Protein AF-F0WUN6-F1 (afdb_monomer)

Solvent-accessible surface area (backbone atoms only — not comparable to full-atom values): 14479 Å² total; per-residue (Å²): 137,87,87,86,82,87,85,92,83,89,82,87,92,64,85,72,58,66,68,58,54,58,60,53,50,57,59,54,52,58,57,53,55,60,56,55,62,59,55,68,70,67,63,79,82,71,84,87,84,85,83,89,86,89,82,87,86,86,64,82,72,62,69,63,72,69,71,80,68,89,80,75,89,74,63,66,66,57,51,55,53,53,55,62,65,65,68,71,60,82,55,71,41,32,35,40,39,33,34,78,88,44,55,34,30,33,37,49,35,52,91,69,11,47,66,60,31,50,39,52,43,49,37,19,62,72,41,60,41,38,71,17,32,42,42,31,41,40,67,77,40,33,41,32,30,46,13,70,75,47,75,80,80,51,49,62,27,86,83,80,43,62,40,74,68,40,72,51,92,87,62,65,41,76,36,54,37,40,27,29,44,42,60,90,55,88,45,41,32,39,41,26,31,31,36,28,56,26,61,43,68,90,48,50,85,76,41,27,57,25,30,31,53,74,40,41,61,68,44,57,54,54,60,41,67,55,65,54,47,81,86,33,23,40,71,68,78,48,30,28,63,39,32,37,57,36,64,119

Radius of gyration: 28.47 Å; Cα contacts (8 Å, |Δi|>4): 409; chains: 1; bounding box: 63×78×84 Å

Foldseek 3Di:
DDDDDDDDDDDDPDVPPVVVVVVVVVVVVVVVVVVVVVVVVVPVPDDDDDDDDDDDDDDPPVVVVVPPPPPDPDPPVVVVVVVVVVPPPLDLQKKWWQKPQGIFIKGWDCVQCVQVSVQQQVCQAVFVQAFWWQFAAAAQFKTKTQANVSPVPHFATPVRAFAAARADPVDAQAAWFFKWF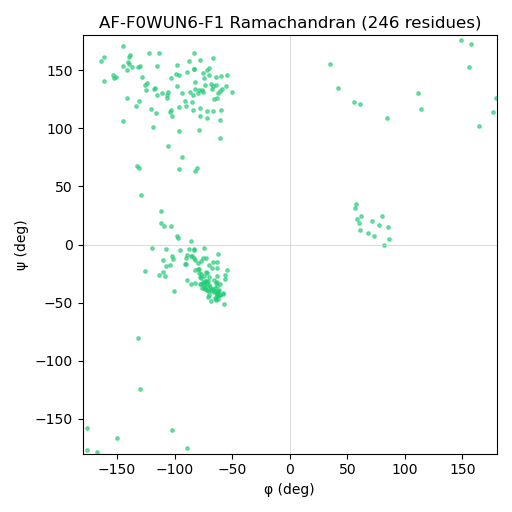DAPFGRRGGRMIMTTHGRDRVCHPVIHGTTGTPGDSVSRNVVNPADADPPNGGPDIMGGNHMHTDGD

Nearest PDB structures (foldseek):
  8ro1-assembly1_S  TM=9.845E-01  e=8.037E-25  Caenorhabditis elegans
  8xi2-assembly1_S  TM=9.951E-01  e=3.147E-24  Chlamydomonas reinhardtii
  6lkb-assembly1_B  TM=9.732E-01  e=3.336E-22  Arabidopsis thaliana
  2fu0-assembly1_A  TM=9.865E-01  e=2.896E-21  Plasmodium falciparum 3D7
  2b71-assembly1_A  TM=9.279E-01  e=1.464E-21  Plasmodium yoelii

InterPro domains:
  IPR002130 Cyclophilin-type peptidyl-prolyl cis-trans isomerase domain [PF00160] (95-243)
  IPR002130 Cyclophilin-type peptidyl-prolyl cis-trans isomerase domain [PR00153] (108-123)
  IPR002130 Cyclophilin-type peptidyl-prolyl cis-trans isomerase domain [PR00153] (134-146)
  IPR002130 Cyclophilin-type peptidyl-prolyl cis-trans isomerase domain [PR00153] (177-192)
  IPR002130 Cyclophilin-type peptidyl-prolyl cis-trans isomerase domain [PR00153] (192-204)
  IPR002130 Cyclophilin-type peptidyl-prolyl cis-trans isomerase domain [PR00153] (205-220)
  IPR002130 Cyclophilin-type peptidyl-prolyl cis-trans isomerase domain [PS50072] (91-245)
  IPR020892 Cyclophilin-type peptidyl-prolyl cis-trans isomerase, conserved site [PS00170] (129-146)
  IPR029000 Cyclophilin-like domain superfamily [G3DSA:2.40.100.10] (83-247)
  IPR029000 Cyclophilin-like domain superfamily [SSF50891] (83-244)
  IPR044666 Cyclophilin-type peptidyl-prolyl cis-trans isomerase, cyclophilin A-like [PTHR45625] (93-242)

pLDDT: mean 73.39, std 26.57, range [23.5, 96.88]

Structure (mmCIF, N/CA/C/O backbone):
data_AF-F0WUN6-F1
#
_entry.id   AF-F0WUN6-F1
#
loop_
_atom_site.group_PDB
_atom_site.id
_atom_site.type_symbol
_atom_site.label_atom_id
_atom_site.label_alt_id
_atom_site.label_comp_id
_atom_site.label_asym_id
_atom_site.label_entity_id
_atom_site.label_seq_id
_atom_site.pdbx_PDB_ins_code
_atom_site.Cartn_x
_atom_site.Cartn_y
_atom_site.Cartn_z
_atom_site.oc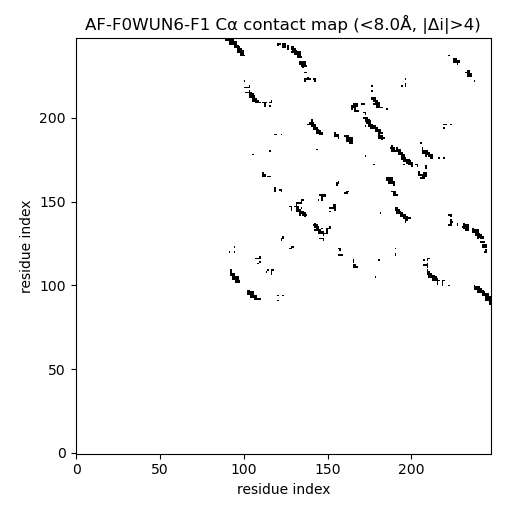cupancy
_atom_site.B_iso_or_equiv
_atom_site.auth_seq_id
_atom_site.auth_comp_id
_atom_site.auth_asym_id
_atom_site.auth_atom_id
_atom_site.pdbx_PDB_model_num
ATOM 1 N N . MET A 1 1 ? 2.021 61.292 -28.647 1.00 37.44 1 MET A N 1
ATOM 2 C CA . MET A 1 1 ? 1.192 60.542 -29.615 1.00 37.44 1 MET A CA 1
ATOM 3 C C . MET A 1 1 ? 1.059 59.116 -29.108 1.00 37.44 1 MET A C 1
ATOM 5 O O . MET A 1 1 ? 2.071 58.493 -28.823 1.00 37.44 1 MET A O 1
ATOM 9 N N . ARG A 1 2 ? -0.180 58.674 -28.872 1.00 37.47 2 ARG A N 1
ATOM 10 C CA . ARG A 1 2 ? -0.544 57.308 -28.465 1.00 37.47 2 ARG A CA 1
ATOM 11 C C . ARG A 1 2 ? -0.624 56.438 -29.722 1.00 37.47 2 ARG A C 1
ATOM 13 O O . ARG A 1 2 ? -1.026 56.974 -30.749 1.00 37.47 2 ARG A O 1
ATOM 20 N N . ASN A 1 3 ? -0.356 55.136 -29.621 1.00 28.62 3 ASN A N 1
ATOM 21 C CA . ASN A 1 3 ? -1.225 54.140 -30.254 1.00 28.62 3 ASN A CA 1
ATOM 22 C C . ASN A 1 3 ? -1.049 52.724 -29.686 1.00 28.62 3 ASN A C 1
ATOM 24 O O . ASN A 1 3 ? 0.045 52.288 -29.348 1.00 28.62 3 ASN A O 1
ATOM 28 N N . CYS A 1 4 ? -2.206 52.077 -29.565 1.00 29.70 4 CYS A N 1
ATOM 29 C CA . CYS A 1 4 ? -2.525 50.740 -29.070 1.00 29.70 4 CYS A CA 1
ATOM 30 C C . CYS A 1 4 ? -2.435 49.687 -30.190 1.00 29.70 4 CYS A C 1
ATOM 32 O O . CYS A 1 4 ? -2.695 50.044 -31.339 1.00 29.70 4 CYS A O 1
ATOM 34 N N . SER A 1 5 ? -2.251 48.399 -29.847 1.00 30.20 5 SER A N 1
ATOM 35 C CA . SER A 1 5 ? -3.164 47.297 -30.252 1.00 30.20 5 SER A CA 1
ATOM 36 C C . SER A 1 5 ? -2.729 45.898 -29.763 1.00 30.20 5 SER A C 1
ATOM 38 O O . SER A 1 5 ? -1.612 45.483 -30.039 1.00 30.20 5 SER A O 1
ATOM 40 N N . SER A 1 6 ? -3.675 45.230 -29.067 1.00 32.56 6 SER A N 1
ATOM 41 C CA . SER A 1 6 ? -4.057 43.786 -29.020 1.00 32.56 6 SER A CA 1
ATOM 42 C C . SER A 1 6 ? -2.970 42.690 -28.993 1.00 32.56 6 SER A C 1
ATOM 44 O O . SER A 1 6 ? -2.080 42.696 -29.823 1.00 32.56 6 SER A O 1
ATOM 46 N N . SER A 1 7 ? -3.023 41.649 -28.147 1.00 27.83 7 SER A N 1
ATOM 47 C CA . SER A 1 7 ? -4.159 40.735 -27.913 1.00 27.83 7 SER A CA 1
ATOM 48 C C . SER A 1 7 ? -4.031 39.895 -26.618 1.00 27.83 7 SER A C 1
ATOM 50 O O . SER A 1 7 ? -2.947 39.669 -26.092 1.00 27.83 7 SER A O 1
ATOM 52 N N . VAL A 1 8 ? -5.192 39.438 -26.143 1.00 32.75 8 VAL A N 1
ATOM 53 C CA . VAL A 1 8 ? -5.533 38.665 -24.931 1.00 32.75 8 VAL A CA 1
ATOM 54 C C . VAL A 1 8 ? -4.849 37.290 -24.835 1.00 32.75 8 VAL A C 1
ATOM 56 O O . VAL A 1 8 ? -4.782 36.596 -25.840 1.00 32.75 8 VAL A O 1
ATOM 59 N N . CYS A 1 9 ? -4.486 36.848 -23.617 1.00 23.50 9 CYS A N 1
ATOM 60 C CA . CYS A 1 9 ? -4.556 35.436 -23.199 1.00 23.50 9 CYS A CA 1
ATOM 61 C C . CYS A 1 9 ? -4.716 35.294 -21.667 1.00 23.50 9 CYS A C 1
ATOM 63 O O . CYS A 1 9 ? -4.251 36.120 -20.888 1.00 23.50 9 CYS A O 1
ATOM 65 N N . TYR A 1 10 ? -5.463 34.264 -21.279 1.00 23.64 10 TYR A N 1
ATOM 66 C CA . TYR A 1 10 ? -6.217 34.066 -20.036 1.00 23.64 10 TYR A CA 1
ATOM 67 C C . TYR A 1 10 ? -5.357 33.716 -18.799 1.00 23.64 10 TYR A C 1
ATOM 69 O O . TYR A 1 10 ? -4.348 33.022 -18.898 1.00 23.64 10 TYR A O 1
ATOM 77 N N . ARG A 1 11 ? -5.805 34.157 -17.617 1.00 29.77 11 ARG A N 1
ATOM 78 C CA . ARG A 1 11 ? -5.231 33.907 -16.278 1.00 29.77 11 ARG A CA 1
ATOM 79 C C . ARG A 1 11 ? -5.970 32.730 -15.614 1.00 29.77 11 ARG A C 1
ATOM 81 O O . ARG A 1 11 ? -7.193 32.704 -15.727 1.00 29.77 11 ARG A O 1
ATOM 88 N N . PRO A 1 12 ? -5.335 31.864 -14.802 1.00 29.39 12 PRO A N 1
ATOM 89 C CA . PRO A 1 12 ? -6.040 31.191 -13.721 1.00 29.39 12 PRO A CA 1
ATOM 90 C C . PRO A 1 12 ? -5.707 31.873 -12.392 1.00 29.3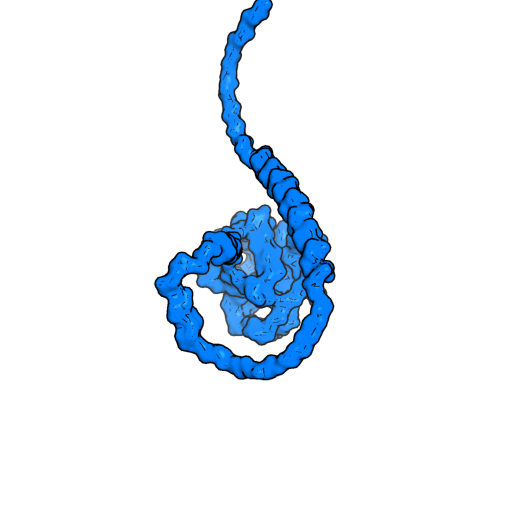9 12 PRO A C 1
ATOM 92 O O . PRO A 1 12 ? -4.590 31.853 -11.881 1.00 29.39 12 PRO A O 1
ATOM 95 N N . GLN A 1 13 ? -6.729 32.529 -11.860 1.00 37.12 13 GLN A N 1
ATOM 96 C CA . GLN A 1 13 ? -6.766 33.267 -10.609 1.00 37.12 13 GLN A CA 1
ATOM 97 C C . GLN A 1 13 ? -7.272 32.327 -9.509 1.00 37.12 13 GLN A C 1
ATOM 99 O O . GLN A 1 13 ? -8.440 32.374 -9.150 1.00 37.12 13 GLN A O 1
ATOM 104 N N . ILE A 1 14 ? -6.417 31.411 -9.045 1.00 36.09 14 ILE A N 1
ATOM 105 C CA . ILE A 1 14 ? -6.790 30.424 -8.007 1.00 36.09 14 ILE A CA 1
ATOM 106 C C . ILE A 1 14 ? -5.819 30.469 -6.814 1.00 36.09 14 ILE A C 1
ATOM 108 O O . ILE A 1 14 ? -6.195 30.165 -5.689 1.00 36.09 14 ILE A O 1
ATOM 112 N N . HIS A 1 15 ? -4.595 30.966 -7.008 1.00 32.59 15 HIS A N 1
ATOM 113 C CA . HIS A 1 15 ? -3.547 30.892 -5.985 1.00 32.59 15 HIS A CA 1
ATOM 114 C C . HIS A 1 15 ? -3.550 32.040 -4.949 1.00 32.59 15 HIS A C 1
ATOM 116 O O . HIS A 1 15 ? -2.834 31.963 -3.960 1.00 32.59 15 HIS A O 1
ATOM 122 N N . LEU A 1 16 ? -4.347 33.099 -5.148 1.00 30.83 16 LEU A N 1
ATOM 123 C CA . LEU A 1 16 ? -4.374 34.290 -4.271 1.00 30.83 16 LEU A CA 1
ATOM 124 C C . LEU A 1 16 ? -5.634 34.401 -3.393 1.00 30.83 16 LEU A C 1
ATOM 126 O O . LEU A 1 16 ? -5.735 35.317 -2.576 1.00 30.83 16 LEU A O 1
ATOM 130 N N . GLN A 1 17 ? -6.599 33.492 -3.559 1.00 30.27 17 GLN A N 1
ATOM 131 C CA . GLN A 1 17 ? -7.832 33.502 -2.765 1.00 30.27 17 GLN A CA 1
ATOM 132 C C . GLN A 1 17 ? -7.658 32.756 -1.429 1.00 30.27 17 GLN A C 1
ATOM 134 O O . GLN A 1 17 ? -8.189 33.193 -0.417 1.00 30.27 17 GLN A O 1
ATOM 139 N N . VAL A 1 18 ? -6.849 31.690 -1.399 1.00 37.59 18 VAL A N 1
ATOM 140 C CA . VAL A 1 18 ? -6.733 30.799 -0.228 1.00 37.59 18 VAL A CA 1
ATOM 141 C C . VAL A 1 18 ? -5.971 31.444 0.941 1.00 37.59 18 VAL A C 1
ATOM 143 O O . VAL A 1 18 ? -6.358 31.271 2.092 1.00 37.59 18 VAL A O 1
ATOM 146 N N . GLU A 1 19 ? -4.937 32.250 0.677 1.00 33.84 19 GLU A N 1
ATOM 147 C CA . GLU A 1 19 ? -4.183 32.937 1.746 1.00 33.84 19 GLU A CA 1
ATOM 148 C C . GLU A 1 19 ? -4.945 34.120 2.367 1.00 33.84 19 GLU A C 1
ATOM 150 O O . GLU A 1 19 ? -4.751 34.434 3.542 1.00 33.84 19 GLU A O 1
ATOM 155 N N . ASN A 1 20 ? -5.853 34.758 1.620 1.00 33.47 20 ASN A N 1
ATOM 156 C CA . ASN A 1 20 ? -6.616 35.909 2.119 1.00 33.47 20 ASN A CA 1
ATOM 157 C C . ASN A 1 20 ? -7.794 35.516 3.026 1.00 33.47 20 ASN A C 1
ATOM 159 O O . ASN A 1 20 ? -8.196 36.315 3.877 1.00 33.47 20 ASN A O 1
ATOM 163 N N . ASP A 1 21 ? -8.320 34.297 2.885 1.00 37.12 21 ASP A N 1
ATOM 164 C CA . ASP A 1 21 ? -9.423 33.808 3.718 1.00 37.12 21 ASP A CA 1
ATOM 165 C C . ASP A 1 21 ? -8.939 33.366 5.112 1.00 37.12 21 ASP A C 1
ATOM 167 O O . ASP A 1 21 ? -9.605 33.646 6.110 1.00 37.12 21 ASP A O 1
ATOM 171 N N . LEU A 1 22 ? -7.725 32.810 5.219 1.00 40.22 22 LEU A N 1
ATOM 172 C CA . LEU A 1 22 ? -7.124 32.414 6.502 1.00 40.22 22 LEU A CA 1
ATOM 173 C C . LEU A 1 22 ? -6.802 33.618 7.407 1.00 40.22 22 LEU A C 1
ATOM 175 O O . LEU A 1 22 ? -7.042 33.572 8.613 1.00 40.22 22 LEU A O 1
ATOM 179 N N . HIS A 1 23 ? -6.328 34.734 6.839 1.00 38.19 23 HIS A N 1
ATOM 180 C CA . HIS A 1 23 ? -5.970 35.917 7.634 1.00 38.19 23 HIS A CA 1
ATOM 181 C C . HIS A 1 23 ? -7.196 36.732 8.096 1.00 38.19 23 HIS A C 1
ATOM 183 O O . HIS A 1 23 ? -7.155 37.408 9.127 1.00 38.19 23 HIS A O 1
ATOM 189 N N . ARG A 1 24 ? -8.326 36.654 7.374 1.00 41.44 24 ARG A N 1
ATOM 190 C CA . ARG A 1 24 ? -9.593 37.283 7.795 1.00 41.44 24 ARG A CA 1
ATOM 191 C C . ARG A 1 24 ? -10.280 36.535 8.935 1.00 41.44 24 ARG A C 1
ATOM 193 O O . ARG A 1 24 ? -10.902 37.194 9.773 1.00 41.44 24 ARG A O 1
ATOM 200 N N . GLU A 1 25 ? -10.160 35.209 8.997 1.00 40.69 25 GLU A N 1
ATOM 201 C CA . GLU A 1 25 ? -10.715 34.433 10.111 1.00 40.69 25 GLU A CA 1
ATOM 202 C C . GLU A 1 25 ? -9.967 34.709 11.422 1.00 40.69 25 GLU A C 1
ATOM 204 O O . GLU A 1 25 ? -10.614 34.946 12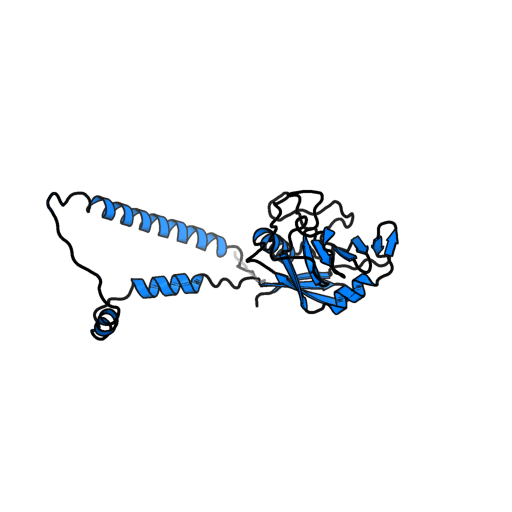.442 1.00 40.69 25 GLU A O 1
ATOM 209 N N . GLU A 1 26 ? -8.635 34.834 11.387 1.00 41.06 26 GLU A N 1
ATOM 210 C CA . GLU A 1 26 ? -7.806 35.093 12.576 1.00 41.06 26 GLU A CA 1
ATOM 211 C C . GLU A 1 26 ? -8.112 36.454 13.244 1.00 41.06 26 GLU A C 1
ATOM 213 O O . GLU A 1 26 ? -8.136 36.587 14.474 1.00 41.06 26 GLU A O 1
ATOM 218 N N . ILE A 1 27 ? -8.430 37.476 12.439 1.00 42.78 27 ILE A N 1
ATOM 219 C CA . ILE A 1 27 ? -8.817 38.815 12.920 1.00 42.78 27 ILE A CA 1
ATOM 220 C C . ILE A 1 27 ? -10.232 38.803 13.530 1.00 42.78 27 ILE A C 1
ATOM 222 O O . ILE A 1 27 ? -10.508 39.549 14.478 1.00 42.78 27 ILE A O 1
ATOM 226 N N . MET A 1 28 ? -11.130 37.939 13.042 1.00 37.53 28 MET A N 1
ATOM 227 C CA . MET A 1 28 ? -12.489 37.821 13.577 1.00 37.53 28 MET A CA 1
ATOM 228 C C . MET A 1 28 ? -12.514 37.035 14.903 1.00 37.53 28 MET A C 1
ATOM 230 O O . MET A 1 28 ? -13.257 37.408 15.816 1.00 37.53 28 MET A O 1
ATOM 234 N N . THR A 1 29 ? -11.640 36.032 15.071 1.00 39.38 29 THR A N 1
ATOM 235 C CA . THR A 1 29 ? -11.513 35.274 16.332 1.00 39.38 29 THR A CA 1
ATOM 236 C C . THR A 1 29 ? -10.930 36.122 17.468 1.00 39.38 29 THR A C 1
ATOM 238 O O . THR A 1 29 ? -11.424 36.060 18.598 1.00 39.38 29 THR A O 1
ATOM 241 N N . ARG A 1 30 ? -9.947 36.996 17.184 1.00 37.34 30 ARG A N 1
ATOM 242 C CA . ARG A 1 30 ? -9.348 37.883 18.206 1.00 37.34 30 ARG A CA 1
ATOM 243 C C . ARG A 1 30 ? -10.321 38.930 18.757 1.00 37.34 30 ARG A C 1
ATOM 245 O O . ARG A 1 30 ? -10.229 39.282 19.932 1.00 37.34 30 ARG A O 1
ATOM 252 N N . ARG A 1 31 ? -11.291 39.400 17.960 1.00 37.59 31 ARG A N 1
ATOM 253 C CA . ARG A 1 31 ? -12.359 40.300 18.448 1.00 37.59 31 ARG A CA 1
ATOM 254 C C . ARG A 1 31 ? -13.372 39.583 19.347 1.00 37.59 31 ARG A C 1
ATOM 256 O O . ARG A 1 31 ? -13.855 40.194 20.297 1.00 37.59 31 ARG A O 1
ATOM 263 N N . TYR A 1 32 ? -13.647 38.301 19.100 1.00 36.34 32 TYR A N 1
ATOM 264 C CA . TYR A 1 32 ? -14.582 37.512 19.912 1.00 36.34 32 TYR A CA 1
ATOM 265 C C . TYR A 1 32 ? -13.995 37.081 21.267 1.00 36.34 32 TYR A C 1
ATOM 267 O O . TYR A 1 32 ? -14.692 37.145 22.280 1.00 36.34 32 TYR A O 1
ATOM 275 N N . GLN A 1 33 ? -12.704 36.733 21.328 1.00 38.50 33 GLN A N 1
ATOM 276 C CA . GLN A 1 33 ? -12.031 36.411 22.598 1.00 38.50 33 GLN A CA 1
ATOM 277 C C . GLN A 1 33 ? -11.965 37.610 23.558 1.00 38.50 33 GLN A C 1
ATOM 279 O O . GLN A 1 33 ? -12.097 37.439 24.771 1.00 38.50 33 GLN A O 1
ATOM 284 N N . HIS A 1 34 ? -11.837 38.832 23.033 1.00 36.03 34 HIS A N 1
ATOM 285 C CA . HIS A 1 34 ? -11.779 40.034 23.867 1.00 36.03 34 HIS A CA 1
ATOM 286 C C . HIS A 1 34 ? -13.128 40.398 24.515 1.00 36.03 34 HIS A C 1
ATOM 288 O O . HIS A 1 34 ? -13.131 41.033 25.565 1.00 36.03 34 HIS A O 1
ATOM 294 N N . HIS A 1 35 ? -14.261 39.981 23.934 1.00 35.78 35 HIS A N 1
ATOM 295 C CA . HIS A 1 35 ? -15.595 40.182 24.520 1.00 35.78 35 HIS A CA 1
ATOM 296 C C . HIS A 1 35 ? -15.956 39.125 25.575 1.00 35.78 35 HIS A C 1
ATOM 298 O O . HIS A 1 35 ? -16.606 39.447 26.569 1.00 35.78 35 HIS A O 1
ATOM 304 N N . PHE A 1 36 ? -15.492 37.882 25.412 1.00 32.03 36 PHE A N 1
ATOM 305 C CA . PHE A 1 36 ? -15.763 36.805 26.372 1.00 32.03 36 PHE A CA 1
ATOM 306 C C . PHE A 1 36 ? -15.018 36.989 27.705 1.00 32.03 36 PHE A C 1
ATOM 308 O O . PHE A 1 36 ? -15.567 36.706 28.769 1.00 32.03 36 PHE A O 1
ATOM 315 N N . CYS A 1 37 ? -13.796 37.533 27.669 1.00 33.78 37 CYS A N 1
ATOM 316 C CA . CYS A 1 37 ? -12.985 37.735 28.875 1.00 33.78 37 CYS A CA 1
ATOM 317 C C . CYS A 1 37 ? -13.506 38.881 29.770 1.00 33.78 37 CYS A C 1
ATOM 319 O O . CYS A 1 37 ? -13.273 38.887 30.977 1.00 33.78 37 CYS A O 1
ATOM 321 N N . THR A 1 38 ? -14.253 39.838 29.207 1.00 37.81 38 THR A N 1
ATOM 322 C CA . THR A 1 38 ? -14.882 40.928 29.973 1.00 37.81 38 THR A CA 1
ATOM 323 C C . THR A 1 38 ? -16.138 40.500 30.729 1.00 37.81 38 THR A C 1
ATOM 325 O O . THR A 1 38 ? -16.405 41.051 31.793 1.00 37.81 38 THR A O 1
ATOM 328 N N . CYS A 1 39 ? -16.882 39.502 30.241 1.00 35.41 39 CYS A N 1
ATOM 329 C CA . CYS A 1 39 ? -18.081 39.016 30.932 1.00 35.41 39 CYS A CA 1
ATOM 330 C C . CYS A 1 39 ? -17.739 38.174 32.169 1.00 35.41 39 CYS A C 1
ATOM 332 O O . CYS A 1 39 ? -18.370 38.335 33.207 1.00 35.41 39 CYS A O 1
ATOM 334 N N . HIS A 1 40 ? -16.683 37.357 32.109 1.00 33.47 40 HIS A N 1
ATOM 335 C CA . HIS A 1 40 ? -16.334 36.452 33.211 1.00 33.47 40 HIS A CA 1
ATOM 336 C C . HIS A 1 40 ? -15.806 37.170 34.470 1.00 33.47 40 HIS A C 1
ATOM 338 O O . HIS A 1 40 ? -15.811 36.596 35.553 1.00 33.47 40 HIS A O 1
ATOM 344 N N . LYS A 1 41 ? -15.380 38.438 34.352 1.00 33.12 41 LYS A N 1
ATOM 345 C CA . LYS A 1 41 ? -14.915 39.267 35.481 1.00 33.12 41 LYS A CA 1
ATOM 346 C C . LYS A 1 41 ? -16.025 40.057 36.182 1.00 33.12 41 LYS A C 1
ATOM 348 O O . LYS A 1 41 ? -15.765 40.655 37.222 1.00 33.12 41 LYS A O 1
ATOM 353 N N . ALA A 1 42 ? -17.236 40.087 35.623 1.00 35.91 42 ALA A N 1
ATOM 354 C CA . ALA A 1 42 ? -18.370 40.797 36.215 1.00 35.91 42 ALA A CA 1
ATOM 355 C C . ALA A 1 42 ? -19.203 39.916 37.163 1.00 35.91 42 ALA A C 1
ATOM 357 O O . ALA A 1 42 ? -19.961 40.448 37.968 1.00 35.91 42 ALA A O 1
ATOM 358 N N . GLU A 1 43 ? -19.048 38.592 37.096 1.00 38.44 43 GLU A N 1
ATOM 359 C CA . GLU A 1 43 ? -19.935 37.640 37.780 1.00 38.44 43 GLU A CA 1
ATOM 360 C C . GLU A 1 43 ? -19.337 37.054 39.076 1.00 38.44 43 GLU A C 1
ATOM 362 O O . GLU A 1 43 ? -20.055 36.475 39.882 1.00 38.44 43 GLU A O 1
ATOM 367 N N . GLU A 1 44 ? -18.047 37.283 39.355 1.00 33.00 44 GLU A N 1
ATOM 368 C CA . GLU A 1 44 ? -17.388 36.833 40.599 1.00 33.00 44 GLU A CA 1
ATOM 369 C C . GLU A 1 44 ? -17.588 37.767 41.812 1.00 33.00 44 GLU A C 1
ATOM 371 O O . GLU A 1 44 ? -17.190 37.418 42.920 1.00 33.00 44 GLU A O 1
ATOM 376 N N . ASN A 1 45 ? -18.232 38.931 41.653 1.00 32.84 45 ASN A N 1
ATOM 377 C CA . ASN A 1 45 ? -18.367 39.926 42.732 1.00 32.84 45 ASN A CA 1
ATOM 378 C C . ASN A 1 45 ? -19.740 39.982 43.419 1.00 32.84 45 ASN A C 1
ATOM 380 O O . ASN A 1 45 ? -20.029 40.925 44.158 1.00 32.84 45 ASN A O 1
ATOM 384 N N . SER A 1 46 ? -20.580 38.965 43.254 1.00 36.56 46 SER A N 1
ATOM 385 C CA . SER A 1 46 ? -21.792 38.844 44.062 1.00 36.56 46 SER A CA 1
ATOM 386 C C . SER A 1 46 ? -22.100 37.386 44.360 1.00 36.56 46 SER A C 1
ATOM 388 O O . SER A 1 46 ? -22.568 36.671 43.484 1.00 36.56 46 SER A O 1
ATOM 390 N N . VAL A 1 47 ? -21.856 36.971 45.604 1.00 34.75 47 VAL A N 1
ATOM 391 C CA . VAL A 1 47 ? -22.819 36.292 46.493 1.00 34.75 47 VAL A CA 1
ATOM 392 C C . VAL A 1 47 ? -22.033 35.654 47.643 1.00 34.75 47 VAL A C 1
ATOM 394 O O . VAL A 1 47 ? -21.403 34.607 47.525 1.00 34.75 47 VAL A O 1
ATOM 397 N N . THR A 1 48 ? -22.083 36.323 48.790 1.00 31.25 48 THR A N 1
ATOM 398 C CA . THR A 1 48 ? -21.897 35.729 50.110 1.00 31.25 48 THR A CA 1
ATOM 399 C C . THR A 1 48 ? -23.222 35.102 50.561 1.00 31.25 48 THR A C 1
ATOM 401 O O . THR A 1 48 ? -24.274 35.716 50.410 1.00 31.25 48 THR A O 1
ATOM 404 N N . GLY A 1 49 ? -23.169 33.921 51.186 1.00 27.42 49 GLY A N 1
ATOM 405 C CA . GLY A 1 49 ? -24.171 33.512 52.182 1.00 27.42 49 GLY A CA 1
ATOM 406 C C . GLY A 1 49 ? -25.099 32.327 51.859 1.00 27.42 49 GLY A C 1
ATOM 407 O O . GLY A 1 49 ? -26.004 32.429 51.046 1.00 27.42 49 GLY A O 1
ATOM 408 N N . GLN A 1 50 ? -24.935 31.279 52.680 1.00 27.97 50 GLN A N 1
ATOM 409 C CA . GLN A 1 50 ? -25.979 30.451 53.325 1.00 27.97 50 GLN A CA 1
ATOM 410 C C . GLN A 1 50 ? -26.663 2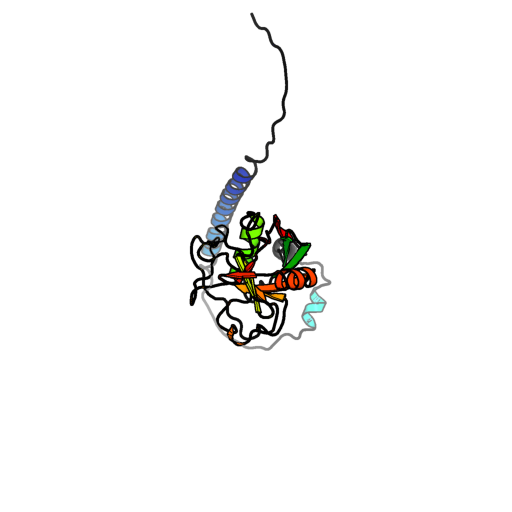9.251 52.611 1.00 27.97 50 GLN A C 1
ATOM 412 O O . GLN A 1 50 ? -27.564 29.378 51.798 1.00 27.97 50 GLN A O 1
ATOM 417 N N . SER A 1 51 ? -26.279 28.066 53.122 1.00 28.23 51 SER A N 1
ATOM 418 C CA . SER A 1 51 ? -27.074 26.945 53.685 1.00 28.23 51 SER A CA 1
ATOM 419 C C . SER A 1 51 ? -28.131 26.153 52.881 1.00 28.23 51 SER A C 1
ATOM 421 O O . SER A 1 51 ? -29.207 26.647 52.578 1.00 28.23 51 SER A O 1
ATOM 423 N N . ASN A 1 52 ? -27.849 24.840 52.810 1.00 29.88 52 ASN A N 1
ATOM 424 C CA . ASN A 1 52 ? -28.680 23.651 53.104 1.00 29.88 52 ASN A CA 1
ATOM 425 C C . ASN A 1 52 ? -30.039 23.437 52.393 1.00 29.88 52 ASN A C 1
ATOM 427 O O . ASN A 1 52 ? -30.995 24.163 52.631 1.00 29.88 52 ASN A O 1
ATOM 431 N N . THR A 1 53 ? -30.194 22.291 51.705 1.00 27.56 53 THR A N 1
ATOM 432 C CA . THR A 1 53 ? -31.098 21.145 52.033 1.00 27.56 53 THR A CA 1
ATOM 433 C C . THR A 1 53 ? -31.483 20.298 50.796 1.00 27.56 53 THR A C 1
ATOM 435 O O . THR A 1 53 ? -31.456 20.751 49.659 1.00 27.56 53 THR A O 1
ATOM 438 N N . TRP A 1 54 ? -31.780 19.019 51.048 1.00 32.88 54 TRP A N 1
ATOM 439 C CA . TRP A 1 54 ? -31.997 17.885 50.132 1.00 32.88 54 TRP A CA 1
ATOM 440 C C . TRP A 1 54 ? -33.314 17.900 49.318 1.00 32.88 54 TRP A C 1
ATOM 442 O O . TRP A 1 54 ? -34.328 18.311 49.878 1.00 32.88 54 TRP A O 1
ATOM 452 N N . ARG A 1 55 ? -33.337 17.306 48.094 1.00 30.92 55 ARG A N 1
ATOM 453 C CA . ARG A 1 55 ? -34.411 16.411 47.536 1.00 30.92 55 ARG A CA 1
ATOM 454 C C . ARG A 1 55 ? -34.186 15.953 46.061 1.00 30.92 55 ARG A C 1
ATOM 456 O O . ARG A 1 55 ? -34.236 16.767 45.154 1.00 30.92 55 ARG A O 1
ATOM 463 N N . THR A 1 56 ? -33.965 14.636 45.892 1.00 36.44 56 THR A N 1
ATOM 464 C CA . THR A 1 56 ? -34.478 13.608 44.922 1.00 36.44 56 THR A CA 1
ATOM 465 C C . THR A 1 56 ? -34.811 13.897 43.427 1.00 36.44 56 THR A C 1
ATOM 467 O O . THR A 1 56 ? -35.145 15.018 43.066 1.00 36.44 56 THR A O 1
ATOM 470 N N . PRO A 1 57 ? -34.774 12.861 42.542 1.00 45.81 57 PRO A N 1
ATOM 471 C CA . PRO A 1 57 ? -34.534 12.991 41.102 1.00 45.81 57 PRO A CA 1
ATOM 472 C C . PRO A 1 57 ? -35.813 13.195 40.275 1.00 45.81 57 PRO A C 1
ATOM 474 O O . PRO A 1 57 ? -36.875 12.660 40.590 1.00 45.81 57 PRO A O 1
ATOM 477 N N . ILE A 1 58 ? -35.698 13.936 39.173 1.00 43.47 58 ILE A N 1
ATOM 478 C CA . ILE A 1 58 ? -36.799 14.168 38.234 1.00 43.47 58 ILE A CA 1
ATOM 479 C C . ILE A 1 58 ? -36.866 13.010 37.230 1.00 43.47 58 ILE A C 1
ATOM 481 O O . ILE A 1 58 ? -35.904 12.708 36.527 1.00 43.47 58 ILE A O 1
ATOM 485 N N . SER A 1 59 ? -38.032 12.367 37.198 1.00 40.50 59 SER A N 1
ATOM 486 C CA . SER A 1 59 ? -38.447 11.328 36.253 1.00 40.50 59 SER A CA 1
ATOM 487 C C . SER A 1 59 ? -38.526 11.853 34.810 1.00 40.50 59 SER A C 1
ATOM 489 O O . SER A 1 59 ? -38.959 12.980 34.564 1.00 40.50 59 SER A O 1
ATOM 491 N N . TRP A 1 60 ? -38.155 11.001 33.850 1.00 41.00 60 TRP A N 1
ATOM 492 C CA . TRP A 1 60 ? -38.047 11.282 32.410 1.00 41.00 60 TRP A CA 1
ATOM 493 C C . TRP A 1 60 ? -39.360 11.685 31.712 1.00 41.00 60 TRP A C 1
ATOM 495 O O . TRP A 1 60 ? -39.333 12.128 30.566 1.00 41.00 60 TRP A O 1
ATOM 505 N N . SER A 1 61 ? -40.512 11.600 32.378 1.00 46.09 61 SER A N 1
ATOM 506 C CA . SER A 1 61 ? -41.802 11.980 31.784 1.00 46.09 61 SER A CA 1
ATOM 507 C C . SER A 1 61 ? -42.059 13.495 31.772 1.00 46.09 61 SER A C 1
ATOM 509 O O . SER A 1 61 ? -42.838 13.972 30.950 1.00 46.09 61 SER A O 1
ATOM 511 N N . THR A 1 62 ? -41.388 14.285 32.619 1.00 45.66 62 THR A N 1
ATOM 512 C CA . THR A 1 62 ? -41.637 15.740 32.712 1.00 45.66 62 THR A CA 1
ATOM 513 C C . THR A 1 62 ? -40.901 16.545 31.634 1.00 45.66 62 THR A C 1
ATOM 515 O O . THR A 1 62 ? -41.332 17.638 31.275 1.00 45.66 62 THR A O 1
ATOM 518 N N . ALA A 1 63 ? -39.824 15.996 31.059 1.00 43.12 63 ALA A N 1
ATOM 519 C CA . ALA A 1 63 ? -39.060 16.656 29.998 1.00 43.12 63 ALA A CA 1
ATOM 520 C C . ALA A 1 63 ? -39.834 16.740 28.666 1.00 43.12 63 ALA A C 1
ATOM 522 O O . ALA A 1 63 ? -39.636 17.682 27.902 1.00 43.12 63 ALA A O 1
ATOM 523 N N . CYS A 1 64 ? -40.758 15.805 28.405 1.00 40.59 64 CYS A N 1
ATOM 524 C CA . CYS A 1 64 ? -41.564 15.800 27.179 1.00 40.59 64 CYS A CA 1
ATOM 525 C C . CYS A 1 64 ? -42.677 16.861 27.172 1.00 40.59 64 CYS A C 1
ATOM 527 O O . CYS A 1 64 ? -42.979 17.413 26.121 1.00 40.59 64 CYS A O 1
ATOM 529 N N . VAL A 1 65 ? -43.261 17.209 28.324 1.00 42.72 65 VAL A N 1
ATOM 530 C CA . VAL A 1 65 ? -44.399 18.154 28.380 1.00 42.72 65 VAL A CA 1
ATOM 531 C C . VAL A 1 65 ? -43.955 19.621 28.221 1.00 42.72 65 VAL A C 1
ATOM 533 O O . VAL A 1 65 ? -44.764 20.500 27.932 1.00 42.72 65 VAL A O 1
ATOM 536 N N . LEU A 1 66 ? -42.656 19.911 28.341 1.00 43.25 66 LEU A N 1
ATOM 537 C CA . LEU A 1 66 ? -42.110 21.263 28.164 1.00 43.25 66 LEU A CA 1
ATOM 538 C C . LEU A 1 66 ? -41.748 21.609 26.706 1.00 43.25 66 LEU A C 1
ATOM 540 O O . LEU A 1 66 ? -41.396 22.756 26.429 1.00 43.25 66 LEU A O 1
ATOM 544 N N . LEU A 1 67 ? -41.883 20.667 25.765 1.00 45.50 67 LEU A N 1
ATOM 545 C CA . LEU A 1 67 ? -41.594 20.875 24.338 1.00 45.50 67 LEU A CA 1
ATOM 546 C C . LEU A 1 67 ? -42.746 21.524 23.541 1.00 45.50 67 LEU A C 1
ATOM 548 O O . LEU A 1 67 ? -42.507 22.012 22.440 1.00 45.50 67 LEU A O 1
ATOM 552 N N . GLU A 1 68 ? -43.961 21.628 24.091 1.00 45.62 68 GLU A N 1
ATOM 553 C CA . GLU A 1 68 ? -45.139 22.161 23.370 1.00 45.62 68 GLU A CA 1
ATOM 554 C C . GLU A 1 68 ? -45.466 23.644 23.644 1.00 45.62 68 GLU A C 1
ATOM 556 O O . GLU A 1 68 ? -46.483 24.154 23.178 1.00 45.62 68 GLU A O 1
ATOM 561 N N . ARG A 1 69 ? -44.620 24.389 24.371 1.00 44.50 69 ARG A N 1
ATOM 562 C CA . ARG A 1 69 ? -44.922 25.786 24.768 1.00 44.50 69 ARG A CA 1
ATOM 563 C C . ARG A 1 69 ? -44.073 26.886 24.130 1.00 44.50 69 ARG A C 1
ATOM 565 O O . ARG A 1 69 ? -44.082 28.011 24.616 1.00 44.50 69 ARG A O 1
ATOM 572 N N . GLY A 1 70 ? -43.390 26.609 23.017 1.00 47.03 70 GLY A N 1
ATOM 573 C CA . GLY A 1 70 ? -42.938 27.664 22.092 1.00 47.03 70 GLY A CA 1
ATOM 574 C C . GLY A 1 70 ? -42.054 28.773 22.692 1.00 47.03 70 GLY A C 1
ATOM 575 O O . GLY A 1 70 ? -42.103 29.906 22.223 1.00 47.03 70 GLY A O 1
ATOM 576 N N . LEU A 1 71 ? -41.246 28.471 23.714 1.00 46.72 71 LEU A N 1
ATOM 577 C CA . LEU A 1 71 ? -40.413 29.452 24.427 1.00 46.72 71 LEU A CA 1
ATOM 578 C C . LEU A 1 71 ? -38.943 29.014 24.551 1.00 46.72 71 LEU A C 1
ATOM 580 O O . LEU A 1 71 ? -38.308 29.226 25.578 1.00 46.72 71 LEU A O 1
ATOM 584 N N . TYR A 1 72 ? -38.360 28.462 23.484 1.00 41.03 72 TYR A N 1
ATOM 585 C CA . TYR A 1 72 ? -36.902 28.354 23.368 1.00 41.03 72 TYR A CA 1
ATOM 586 C C . TYR A 1 72 ? -36.413 29.139 22.152 1.00 41.03 72 TYR A C 1
ATOM 588 O O . TYR A 1 72 ? -36.506 28.703 21.007 1.00 41.03 72 TYR A O 1
ATOM 596 N N . ARG A 1 73 ? -35.890 30.341 22.423 1.00 53.19 73 ARG A N 1
ATOM 597 C CA . ARG A 1 73 ? -35.117 31.144 21.470 1.00 53.19 73 ARG A CA 1
ATOM 598 C C . ARG A 1 73 ? -33.878 30.343 21.071 1.00 53.19 73 ARG A C 1
ATOM 600 O O . ARG A 1 73 ? -32.964 30.186 21.875 1.00 53.19 73 ARG A O 1
ATOM 607 N N . ALA A 1 74 ? -33.860 29.824 19.848 1.00 50.62 74 ALA A N 1
ATOM 608 C CA . ALA A 1 74 ? -32.797 28.971 19.332 1.00 50.62 74 ALA A CA 1
ATOM 609 C C . ALA A 1 74 ? -31.760 29.768 18.517 1.00 50.62 74 ALA A C 1
ATOM 611 O O . ALA A 1 74 ? -31.951 29.980 17.323 1.00 50.62 74 ALA A O 1
ATOM 612 N N . PRO A 1 75 ? -30.628 30.157 19.128 1.00 50.06 75 PRO A N 1
ATOM 613 C CA . PRO A 1 75 ? -29.362 30.230 18.401 1.00 50.06 75 PRO A CA 1
ATOM 614 C C . PRO A 1 75 ? -28.400 29.105 18.819 1.00 50.06 75 PRO A C 1
ATOM 616 O O . PRO A 1 75 ? -27.604 28.650 18.005 1.00 50.06 75 PRO A O 1
ATOM 619 N N . PHE A 1 76 ? -28.506 28.576 20.044 1.00 48.38 76 PHE A N 1
ATOM 620 C CA . PHE A 1 76 ? -27.551 27.590 20.571 1.00 48.38 76 PHE A CA 1
ATOM 621 C C . PHE A 1 76 ? -27.701 26.184 19.968 1.00 48.38 76 PHE A C 1
ATOM 623 O O . PHE A 1 76 ? -26.703 25.531 19.674 1.00 48.38 76 PHE A O 1
ATOM 630 N N . VAL A 1 77 ? -28.930 25.725 19.717 1.00 51.69 77 VAL A N 1
ATOM 631 C CA . VAL A 1 77 ? -29.171 24.373 19.173 1.00 51.69 77 VAL A CA 1
ATOM 632 C C . VAL A 1 77 ? -28.812 24.294 17.684 1.00 51.69 77 VAL A C 1
ATOM 634 O O . VAL A 1 77 ? -28.259 23.297 17.231 1.00 51.69 77 VAL A O 1
ATOM 637 N N . ILE A 1 78 ? -29.043 25.370 16.924 1.00 52.41 78 ILE A N 1
ATOM 638 C CA . ILE A 1 78 ? -28.709 25.431 15.493 1.00 52.41 78 ILE A CA 1
ATOM 639 C C . ILE A 1 78 ? -27.189 25.503 15.294 1.00 52.41 78 ILE A C 1
ATOM 641 O O . ILE A 1 78 ? -26.661 24.815 14.426 1.00 52.41 78 ILE A O 1
ATOM 645 N N . VAL A 1 79 ? -26.464 26.262 16.124 1.00 53.34 79 VAL A N 1
ATOM 646 C CA . VAL A 1 79 ? -24.994 26.333 16.056 1.00 53.34 79 VAL A CA 1
ATOM 647 C C . VAL A 1 79 ? -24.355 24.987 16.406 1.00 53.34 79 VAL A C 1
ATOM 649 O O . VAL A 1 79 ? -23.455 24.554 15.694 1.00 53.34 79 VAL A O 1
ATOM 652 N N . LEU A 1 80 ? -24.857 24.271 17.418 1.00 51.88 80 LEU A N 1
ATOM 653 C CA . LEU A 1 80 ? -24.331 22.949 17.777 1.00 51.88 80 LEU A CA 1
ATOM 654 C C . LEU A 1 80 ? -24.564 21.907 16.664 1.00 51.88 80 LEU A C 1
ATOM 656 O O . LEU A 1 80 ? -23.662 21.139 16.337 1.00 51.88 80 LEU A O 1
ATOM 660 N N . VAL A 1 81 ? -25.736 21.929 16.017 1.00 52.62 81 VAL A 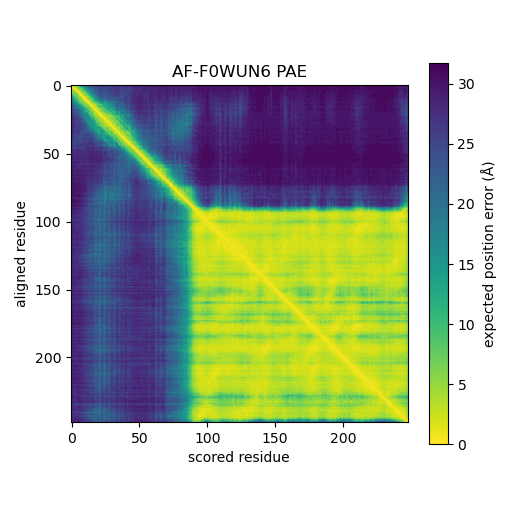N 1
ATOM 661 C CA . VAL A 1 81 ? -26.046 21.049 14.874 1.00 52.62 81 VAL A CA 1
ATOM 662 C C . VAL A 1 81 ? -25.236 21.425 13.625 1.00 52.62 81 VAL A C 1
ATOM 664 O O . VAL A 1 81 ? -24.787 20.538 12.901 1.00 52.62 81 VAL A O 1
ATOM 667 N N . CYS A 1 82 ? -24.987 22.714 13.376 1.00 50.25 82 CYS A N 1
ATOM 668 C CA . CYS A 1 82 ? -24.163 23.179 12.254 1.00 50.25 82 CYS A CA 1
ATOM 669 C C . CYS A 1 82 ? -22.657 22.933 12.461 1.00 50.25 82 CYS A C 1
ATOM 671 O O . CYS A 1 82 ? -21.957 22.675 11.484 1.00 50.25 82 CYS A O 1
ATOM 673 N N . ILE A 1 83 ? -22.155 22.958 13.702 1.00 55.16 83 ILE A N 1
ATOM 674 C CA . ILE A 1 83 ? -20.779 22.547 14.036 1.00 55.16 83 ILE A CA 1
ATOM 675 C C . ILE A 1 83 ? -20.631 21.028 13.873 1.00 55.16 83 ILE A C 1
ATOM 677 O O . ILE A 1 83 ? -19.682 20.577 13.236 1.00 55.16 83 ILE A O 1
ATOM 681 N N . ALA A 1 84 ? -21.604 20.238 14.342 1.00 51.34 84 ALA A N 1
ATOM 682 C CA . ALA A 1 84 ? -21.586 18.782 14.184 1.00 51.34 84 ALA A CA 1
ATOM 683 C C . ALA A 1 84 ? -21.684 18.340 12.708 1.00 51.34 84 ALA A C 1
ATOM 685 O O . ALA A 1 84 ? -20.992 17.413 12.295 1.00 51.34 84 ALA A O 1
ATOM 686 N N . LYS A 1 85 ? -22.474 19.041 11.878 1.00 40.06 85 LYS A N 1
ATOM 687 C CA . LYS A 1 85 ? -22.550 18.801 10.422 1.00 40.06 85 LYS A CA 1
ATOM 688 C C . LYS A 1 85 ? -21.349 19.325 9.625 1.00 40.06 85 LYS A C 1
ATOM 690 O O . LYS A 1 85 ? -21.219 18.975 8.458 1.00 40.06 85 LYS A O 1
ATOM 695 N N . ARG A 1 86 ? -20.466 20.139 10.216 1.00 44.56 86 ARG A N 1
ATOM 696 C CA . ARG A 1 86 ? -19.235 20.625 9.560 1.00 44.56 86 ARG A CA 1
ATOM 697 C C . ARG A 1 86 ? -18.049 19.658 9.676 1.00 44.56 86 ARG A C 1
ATOM 699 O O . ARG A 1 86 ? -17.059 19.871 8.987 1.00 44.56 86 ARG A O 1
ATOM 706 N N . MET A 1 87 ? -18.138 18.603 10.495 1.00 45.22 87 MET A N 1
ATOM 707 C CA . MET A 1 87 ? -17.066 17.603 10.671 1.00 45.22 87 MET A CA 1
ATOM 708 C C . MET A 1 87 ? -17.225 16.330 9.831 1.00 45.22 87 MET A C 1
ATOM 710 O O . MET A 1 87 ? -16.394 15.434 9.942 1.00 45.22 87 MET A O 1
ATOM 714 N N . THR A 1 88 ? -18.206 16.237 8.932 1.00 46.12 88 THR A N 1
ATOM 715 C CA . THR A 1 88 ? -18.133 15.252 7.840 1.00 46.12 88 THR A CA 1
ATOM 716 C C . THR A 1 88 ? -17.275 15.832 6.719 1.00 46.12 88 THR A C 1
ATOM 718 O O . THR A 1 88 ? -17.751 16.109 5.620 1.00 46.12 88 THR A O 1
ATOM 721 N N . SER A 1 89 ? -15.997 16.069 7.031 1.00 51.56 89 SER A N 1
ATOM 722 C CA . SER A 1 89 ? -14.950 16.012 6.014 1.00 51.56 89 SER A CA 1
ATOM 723 C C . SER A 1 89 ? -15.144 14.689 5.281 1.00 51.56 89 SER A C 1
ATOM 725 O O . SER A 1 89 ? -15.363 13.672 5.937 1.00 51.56 89 SER A O 1
ATOM 727 N N . SER A 1 90 ? -15.152 14.710 3.951 1.00 60.28 90 SER A N 1
ATOM 728 C CA . SER A 1 90 ? -15.220 13.497 3.139 1.00 60.28 90 SER A CA 1
ATOM 729 C C . SER A 1 90 ? -13.989 12.655 3.478 1.00 60.28 90 SER A C 1
ATOM 731 O O . SER A 1 90 ? -12.897 12.910 2.969 1.00 60.28 90 SER A O 1
ATOM 733 N N . LEU A 1 91 ? -14.121 11.753 4.454 1.00 70.56 91 LEU A N 1
ATOM 734 C CA . LEU A 1 91 ? -12.994 10.980 4.949 1.00 70.56 91 LEU A CA 1
ATOM 735 C C . LEU A 1 91 ? -12.556 10.079 3.804 1.00 70.56 91 LEU A C 1
ATOM 737 O O . LEU A 1 91 ? -13.353 9.338 3.228 1.00 70.56 91 LEU A O 1
ATOM 741 N N . ILE A 1 92 ? -11.278 10.168 3.456 1.00 81.62 92 ILE A N 1
ATOM 742 C CA . ILE A 1 92 ? -10.653 9.177 2.595 1.00 81.62 92 ILE A CA 1
ATOM 743 C C . ILE A 1 92 ? -10.803 7.857 3.336 1.00 81.62 92 ILE A C 1
ATOM 745 O O . ILE A 1 92 ? -10.293 7.711 4.437 1.00 81.62 92 ILE A O 1
ATOM 749 N N . THR A 1 93 ? -11.550 6.924 2.769 1.00 87.88 93 THR A N 1
ATOM 750 C CA . THR A 1 93 ? -11.758 5.590 3.350 1.00 87.88 93 THR A CA 1
ATOM 751 C C . THR A 1 93 ? -11.057 4.529 2.520 1.00 87.88 93 THR A C 1
ATOM 753 O O . THR A 1 93 ? -10.696 3.475 3.042 1.00 87.88 93 THR A O 1
ATOM 756 N N . HIS A 1 94 ? -10.824 4.824 1.241 1.00 94.31 94 HIS A N 1
ATOM 757 C CA . HIS A 1 94 ? -10.251 3.901 0.283 1.00 94.31 94 HIS A CA 1
ATOM 758 C C . HIS A 1 94 ? -9.092 4.542 -0.474 1.00 94.31 94 HIS A C 1
ATOM 760 O O . HIS A 1 94 ? -9.030 5.757 -0.653 1.00 94.31 94 HIS A O 1
ATOM 766 N N . VAL A 1 95 ? -8.166 3.719 -0.951 1.00 95.69 95 VAL A N 1
ATOM 767 C CA . VAL A 1 95 ? -7.106 4.129 -1.874 1.00 95.69 95 VAL A CA 1
ATOM 768 C C . VAL A 1 95 ? -7.080 3.145 -3.028 1.00 95.69 95 VAL A C 1
ATOM 770 O O . VAL A 1 95 ? -6.918 1.942 -2.821 1.00 95.69 95 VAL A O 1
ATOM 773 N N . THR A 1 96 ? -7.223 3.658 -4.244 1.00 95.69 96 THR A N 1
ATOM 774 C CA . THR A 1 96 ? -7.103 2.854 -5.459 1.00 95.69 96 THR A CA 1
ATOM 775 C C . THR A 1 96 ? -5.671 2.927 -5.967 1.00 95.69 96 THR A C 1
ATOM 777 O O . THR A 1 96 ? -5.085 4.005 -6.097 1.00 95.69 96 THR A O 1
ATOM 780 N N . VAL A 1 97 ? -5.107 1.755 -6.242 1.00 96.38 97 VAL A N 1
ATOM 781 C CA . VAL A 1 97 ? -3.761 1.573 -6.775 1.00 96.38 97 VAL A CA 1
ATOM 782 C C . VAL A 1 97 ? -3.885 0.942 -8.156 1.00 96.38 97 VAL A C 1
ATOM 784 O O . VAL A 1 97 ? -4.309 -0.203 -8.312 1.00 96.38 97 VAL A O 1
ATOM 787 N N . GLU A 1 98 ? -3.509 1.701 -9.176 1.00 96.44 98 GLU A N 1
ATOM 788 C CA . GLU A 1 98 ? -3.441 1.253 -10.560 1.00 96.44 98 GLU A CA 1
ATOM 789 C C . GLU A 1 98 ? -2.049 0.692 -10.832 1.00 96.44 98 GLU A C 1
ATOM 791 O O . GLU A 1 98 ? -1.046 1.397 -10.719 1.00 96.44 98 GLU A O 1
ATOM 796 N N . THR A 1 99 ? -1.971 -0.582 -11.205 1.00 95.81 99 THR A N 1
ATOM 797 C CA . THR A 1 99 ? -0.712 -1.238 -11.575 1.00 95.81 99 THR A CA 1
ATOM 798 C C . THR A 1 99 ? -0.704 -1.610 -13.050 1.00 95.81 99 THR A C 1
ATOM 800 O O . THR A 1 99 ? -1.749 -1.702 -13.688 1.00 95.81 99 THR A O 1
ATOM 803 N N . SER A 1 100 ? 0.478 -1.924 -13.579 1.00 94.62 100 SER A N 1
ATOM 804 C CA . SER A 1 100 ? 0.648 -2.429 -14.951 1.00 94.62 100 SER A CA 1
ATOM 805 C C . SER A 1 100 ? -0.194 -3.672 -15.308 1.00 94.62 100 SER A C 1
ATOM 807 O O . SER A 1 100 ? -0.436 -3.911 -16.486 1.00 94.62 100 SER A O 1
ATOM 809 N N . ILE A 1 101 ? -0.650 -4.459 -14.323 1.00 92.69 101 ILE A N 1
ATOM 810 C CA . ILE A 1 101 ? -1.413 -5.711 -14.531 1.00 92.69 101 ILE A CA 1
ATOM 811 C C . ILE A 1 101 ? -2.921 -5.520 -14.251 1.00 92.69 101 ILE A C 1
ATOM 813 O O . ILE A 1 101 ? -3.757 -6.336 -14.659 1.00 92.69 101 ILE A O 1
ATOM 817 N N . GLY A 1 102 ? -3.288 -4.447 -13.550 1.00 95.31 102 GLY A N 1
ATOM 818 C CA . GLY A 1 102 ? -4.662 -4.130 -13.166 1.00 95.31 102 GLY A CA 1
ATOM 819 C C . GLY A 1 102 ? -4.737 -3.194 -11.961 1.00 95.31 102 GLY A C 1
ATOM 820 O O . GLY A 1 102 ? -3.730 -2.896 -11.318 1.00 95.31 102 GLY A O 1
ATOM 821 N N . SER A 1 103 ? -5.942 -2.741 -11.642 1.00 95.94 103 SER A N 1
ATOM 822 C CA . SER A 1 103 ? -6.223 -1.896 -10.482 1.00 95.94 103 SER A CA 1
ATOM 823 C C . SER A 1 103 ? -6.755 -2.713 -9.309 1.00 95.94 103 SER A C 1
ATOM 825 O O . SER A 1 103 ? -7.480 -3.689 -9.499 1.00 95.94 103 SER A O 1
ATOM 827 N N . PHE A 1 104 ? -6.426 -2.291 -8.095 1.00 96.81 104 PHE A N 1
ATOM 828 C CA . PHE A 1 104 ? -7.025 -2.816 -6.873 1.00 96.81 104 PHE A CA 1
ATOM 829 C C . PHE A 1 104 ? -7.281 -1.678 -5.885 1.00 96.81 104 PHE A C 1
ATOM 831 O O . PHE A 1 104 ? -6.627 -0.634 -5.941 1.00 96.81 104 PHE A O 1
ATOM 838 N N . THR A 1 105 ? -8.238 -1.879 -4.986 1.00 96.19 105 THR A N 1
ATOM 839 C CA . THR A 1 105 ? -8.647 -0.875 -4.000 1.00 96.19 105 THR A CA 1
ATOM 840 C C . THR A 1 105 ? -8.390 -1.397 -2.598 1.00 96.19 105 THR A C 1
ATOM 842 O O . THR A 1 105 ? -8.708 -2.542 -2.278 1.00 96.19 105 THR A O 1
ATOM 845 N N . ILE A 1 106 ? -7.794 -0.548 -1.768 1.00 96.75 106 ILE A N 1
ATOM 846 C CA . ILE A 1 106 ? -7.484 -0.816 -0.368 1.00 96.75 106 ILE A CA 1
ATOM 847 C C . ILE A 1 106 ? -8.461 -0.021 0.498 1.00 96.75 106 ILE A C 1
ATOM 849 O O . ILE A 1 106 ? -8.558 1.193 0.351 1.00 96.75 106 ILE A O 1
ATOM 853 N N . GLU A 1 107 ? -9.155 -0.696 1.405 1.00 95.25 107 GLU A N 1
ATOM 854 C CA . GLU A 1 107 ? -9.915 -0.110 2.509 1.00 95.25 107 GLU A CA 1
ATOM 855 C C . GLU A 1 107 ? -8.972 0.162 3.689 1.00 95.25 107 GLU A C 1
ATOM 857 O O . GLU A 1 107 ? -8.225 -0.727 4.109 1.00 95.25 107 GLU A O 1
ATOM 862 N N . LEU A 1 108 ? -9.002 1.388 4.215 1.00 95.06 108 LEU A N 1
ATOM 863 C CA . LEU A 1 108 ? -8.121 1.854 5.287 1.00 95.06 108 LEU A CA 1
ATOM 864 C C . LEU A 1 108 ? -8.799 1.786 6.663 1.00 95.06 108 LEU A C 1
ATOM 866 O O . LEU A 1 108 ? -9.931 2.230 6.851 1.00 95.06 108 LEU A O 1
ATOM 870 N N . TYR A 1 109 ? -8.070 1.300 7.665 1.00 94.69 109 TYR A N 1
ATOM 871 C CA 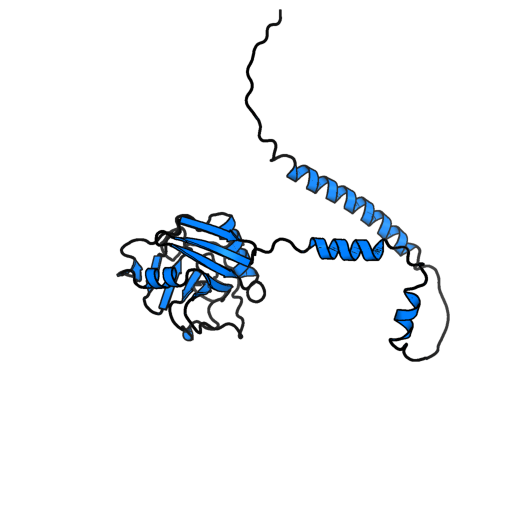. TYR A 1 109 ? -8.542 1.124 9.039 1.00 94.69 109 TYR A CA 1
ATOM 872 C C . TYR A 1 109 ? -8.156 2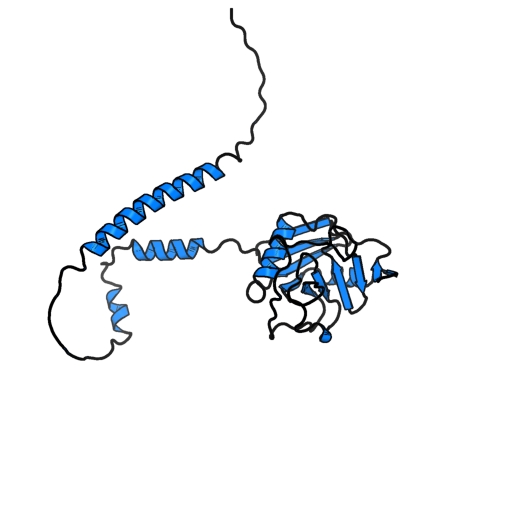.298 9.944 1.00 94.69 109 TYR A C 1
ATOM 874 O O . TYR A 1 109 ? -7.430 2.136 10.927 1.00 94.69 109 TYR A O 1
ATOM 882 N N . TYR A 1 110 ? -8.705 3.484 9.663 1.00 91.38 110 TYR A N 1
ATOM 883 C CA . TYR A 1 110 ? -8.420 4.710 10.428 1.00 91.38 110 TYR A CA 1
ATOM 884 C C . TYR A 1 110 ? -8.696 4.603 11.935 1.00 91.38 110 TYR A C 1
ATOM 886 O O . TYR A 1 110 ? -8.083 5.326 12.712 1.00 91.38 110 TYR A O 1
ATOM 894 N N . GLN A 1 111 ? -9.607 3.720 12.357 1.00 91.50 111 GLN A N 1
ATOM 895 C CA . GLN A 1 111 ? -9.898 3.502 13.778 1.00 91.50 111 GLN A CA 1
ATOM 896 C C . GLN A 1 111 ? -8.760 2.789 14.524 1.00 91.50 111 GLN A C 1
ATOM 898 O O . GLN A 1 111 ? -8.585 3.033 15.711 1.00 91.50 111 GLN A O 1
ATOM 903 N N . HIS A 1 112 ? -8.012 1.919 13.839 1.00 92.44 112 HIS A N 1
ATOM 904 C CA . HIS A 1 112 ? -6.991 1.065 14.456 1.00 92.44 112 HIS A CA 1
ATOM 905 C C . HIS A 1 112 ? -5.584 1.635 14.239 1.00 92.44 112 HIS A C 1
ATOM 907 O O . HIS A 1 112 ? -4.766 1.622 15.152 1.00 92.44 112 HIS A O 1
ATOM 913 N N . ALA A 1 113 ? -5.316 2.169 13.041 1.00 94.50 113 ALA A N 1
ATOM 914 C CA . ALA A 1 113 ? -4.007 2.693 12.652 1.00 94.50 113 ALA A CA 1
ATOM 915 C C . ALA A 1 113 ? -4.131 4.081 11.987 1.00 94.50 113 ALA A C 1
ATOM 917 O O . ALA A 1 113 ? -3.936 4.214 10.769 1.00 94.50 113 ALA A O 1
ATOM 918 N N . PRO A 1 114 ? -4.532 5.126 12.739 1.00 93.88 114 PRO A N 1
ATOM 919 C CA . PRO A 1 114 ? -4.766 6.456 12.186 1.00 93.88 114 PRO A CA 1
ATOM 920 C C . PRO A 1 114 ? -3.515 7.078 11.554 1.00 93.88 114 PRO A C 1
ATOM 922 O O . PRO A 1 114 ? -3.636 7.701 10.494 1.00 93.88 114 PRO A O 1
ATOM 925 N N . LYS A 1 115 ? -2.321 6.913 12.144 1.00 94.38 115 LYS A N 1
ATOM 926 C CA . LYS A 1 115 ? -1.086 7.495 11.590 1.00 94.38 115 LYS A CA 1
ATOM 927 C C . LYS A 1 115 ? -0.658 6.789 10.313 1.00 94.38 115 LYS A C 1
ATOM 929 O O . LYS A 1 115 ? -0.363 7.461 9.324 1.00 94.38 115 LYS A O 1
ATOM 934 N N . ALA A 1 116 ? -0.680 5.458 10.290 1.00 95.31 116 ALA A N 1
ATOM 935 C CA . ALA A 1 116 ? -0.333 4.701 9.092 1.00 95.31 116 ALA A CA 1
ATOM 936 C C . ALA A 1 116 ? -1.307 4.989 7.936 1.00 95.31 116 ALA A C 1
ATOM 938 O O . ALA A 1 116 ? -0.868 5.245 6.812 1.00 95.31 116 ALA A O 1
ATOM 939 N N . CYS A 1 117 ? -2.616 5.038 8.213 1.00 95.06 117 CYS A N 1
ATOM 940 C CA . CYS A 1 117 ? -3.630 5.382 7.211 1.00 95.06 117 CYS A CA 1
ATOM 941 C C . CYS A 1 117 ? -3.447 6.809 6.679 1.00 95.06 117 CYS A C 1
ATOM 943 O O . CYS A 1 117 ? -3.523 7.043 5.469 1.00 95.06 117 CYS A O 1
ATOM 945 N N . HIS A 1 118 ? -3.177 7.775 7.562 1.00 94.12 118 HIS A N 1
ATOM 946 C CA . HIS A 1 118 ? -2.933 9.157 7.159 1.00 94.12 118 HIS A CA 1
ATOM 947 C C . HIS A 1 118 ? -1.668 9.286 6.301 1.00 94.12 118 HIS A C 1
ATOM 949 O O . HIS A 1 118 ? -1.717 9.880 5.226 1.00 94.12 118 HIS A O 1
ATOM 955 N N . ASN A 1 119 ? -0.569 8.647 6.707 1.00 95.44 119 ASN A N 1
ATOM 956 C CA . ASN A 1 119 ? 0.660 8.591 5.922 1.00 95.44 119 ASN A CA 1
ATOM 957 C C . ASN A 1 119 ? 0.420 7.990 4.530 1.00 95.44 119 ASN A C 1
ATOM 959 O O . ASN A 1 119 ? 0.762 8.602 3.521 1.00 95.44 119 ASN A O 1
ATOM 963 N N . PHE A 1 120 ? -0.223 6.824 4.455 1.00 95.88 120 PHE A N 1
ATOM 964 C CA . PHE A 1 120 ? -0.455 6.135 3.188 1.00 95.88 120 PHE A CA 1
ATOM 965 C C . PHE A 1 120 ? -1.356 6.933 2.235 1.00 95.88 120 PHE A C 1
ATOM 967 O O . PHE A 1 120 ? -1.013 7.116 1.065 1.00 95.88 120 PHE A O 1
ATOM 974 N N . SER A 1 121 ? -2.481 7.451 2.738 1.00 94.69 121 SER A N 1
ATOM 975 C CA . SER A 1 121 ? -3.420 8.261 1.950 1.00 94.69 121 SER A CA 1
ATOM 976 C C . SER A 1 121 ? -2.786 9.554 1.434 1.00 94.69 121 SER A C 1
ATOM 978 O O . SER A 1 121 ? -2.973 9.901 0.267 1.00 94.69 121 SER A O 1
ATOM 980 N N . GLN A 1 122 ? -1.984 10.233 2.256 1.00 94.50 122 GLN A N 1
ATOM 981 C CA . GLN A 1 122 ? -1.313 11.468 1.865 1.00 94.50 122 GLN A CA 1
ATOM 982 C C . GLN A 1 122 ? -0.178 11.221 0.860 1.00 94.50 122 GLN A C 1
ATOM 984 O O . GLN A 1 122 ? -0.035 11.986 -0.093 1.00 94.50 122 GLN A O 1
ATOM 989 N N . LEU A 1 123 ? 0.598 10.142 1.014 1.00 95.19 123 LEU A N 1
ATOM 990 C CA . LEU A 1 123 ? 1.615 9.747 0.030 1.00 95.19 123 LEU A CA 1
ATOM 991 C C . LEU A 1 123 ? 0.979 9.403 -1.322 1.00 95.19 123 LEU A C 1
ATOM 993 O O . LEU A 1 123 ? 1.475 9.835 -2.363 1.00 95.19 123 LEU A O 1
ATOM 997 N N . ALA A 1 124 ? -0.150 8.688 -1.314 1.00 94.94 124 ALA A N 1
ATOM 998 C CA . ALA A 1 124 ? -0.922 8.424 -2.524 1.00 94.94 124 ALA A CA 1
ATOM 999 C C . ALA A 1 124 ? -1.447 9.726 -3.148 1.00 94.94 124 ALA A C 1
ATOM 1001 O O . ALA A 1 124 ? -1.261 9.952 -4.340 1.00 94.94 124 ALA A O 1
ATOM 1002 N N . HIS A 1 125 ? -2.024 10.625 -2.345 1.00 93.31 125 HIS A N 1
ATOM 1003 C CA . HIS A 1 125 ? -2.509 11.927 -2.809 1.00 93.31 125 HIS A CA 1
ATOM 1004 C C . HIS A 1 125 ? -1.402 12.772 -3.456 1.00 93.31 125 HIS A C 1
ATOM 1006 O O . HIS A 1 125 ? -1.607 13.376 -4.507 1.00 93.31 125 HIS A O 1
ATOM 1012 N N . ASN A 1 126 ? -0.207 12.775 -2.862 1.00 94.06 126 ASN A N 1
ATOM 1013 C CA . ASN A 1 126 ? 0.955 13.500 -3.374 1.00 94.06 126 ASN A CA 1
ATOM 1014 C C . ASN A 1 126 ? 1.590 12.824 -4.604 1.00 94.06 126 ASN A C 1
ATOM 1016 O O . ASN A 1 126 ? 2.550 13.351 -5.164 1.00 94.06 126 ASN A O 1
ATOM 1020 N N . GLY A 1 127 ? 1.090 11.657 -5.025 1.00 94.75 127 GLY A N 1
ATOM 1021 C CA . GLY A 1 127 ? 1.636 10.898 -6.144 1.00 94.75 127 GLY A CA 1
ATOM 1022 C C . GLY A 1 127 ? 2.988 10.246 -5.852 1.00 94.75 127 GLY A C 1
ATOM 1023 O O . GLY A 1 127 ? 3.697 9.891 -6.789 1.00 94.75 127 GLY A O 1
ATOM 1024 N N . TYR A 1 128 ? 3.349 10.062 -4.579 1.00 95.38 128 TYR A N 1
ATOM 1025 C CA . TYR A 1 128 ? 4.629 9.477 -4.159 1.00 95.38 128 TYR A CA 1
ATOM 1026 C C . TYR A 1 128 ? 4.813 8.041 -4.669 1.00 95.38 128 TYR A C 1
ATOM 1028 O O . TYR A 1 128 ? 5.917 7.625 -5.008 1.00 95.38 128 TYR A O 1
ATOM 1036 N N . TYR A 1 129 ? 3.716 7.284 -4.760 1.00 96.12 129 TYR A N 1
ATOM 1037 C CA . TYR A 1 129 ? 3.726 5.911 -5.264 1.00 96.12 129 TYR A CA 1
ATOM 1038 C C . TYR A 1 129 ? 3.671 5.809 -6.795 1.00 96.12 129 TYR A C 1
ATOM 1040 O O . TYR A 1 129 ? 3.773 4.703 -7.332 1.00 96.12 129 TYR A O 1
ATOM 1048 N N . ASN A 1 130 ? 3.534 6.921 -7.518 1.00 94.88 130 ASN A N 1
ATOM 1049 C CA . ASN A 1 130 ? 3.449 6.891 -8.975 1.00 94.88 130 ASN A CA 1
ATOM 1050 C C . ASN A 1 130 ? 4.790 6.448 -9.574 1.00 94.88 130 ASN A C 1
ATOM 1052 O O . ASN A 1 130 ? 5.850 6.937 -9.199 1.00 94.88 130 ASN A O 1
ATOM 1056 N N . SER A 1 131 ? 4.739 5.531 -10.537 1.00 93.75 131 SER A N 1
ATOM 1057 C CA . SER A 1 131 ? 5.906 4.892 -11.167 1.00 93.75 131 SER A CA 1
ATOM 1058 C C . SER A 1 131 ? 6.811 4.085 -10.224 1.00 93.75 131 SER A C 1
ATOM 1060 O O . SER A 1 131 ? 7.902 3.680 -10.631 1.00 93.75 131 SER A O 1
ATOM 1062 N N . THR A 1 132 ? 6.369 3.795 -8.996 1.00 95.19 132 THR A N 1
ATOM 1063 C CA . THR A 1 132 ? 7.111 2.918 -8.075 1.00 95.19 132 THR A CA 1
ATOM 1064 C C . THR A 1 132 ? 6.921 1.447 -8.438 1.00 95.19 132 THR A C 1
ATOM 1066 O O . THR A 1 132 ? 5.980 1.086 -9.146 1.00 95.19 132 THR A O 1
ATOM 1069 N N . ILE A 1 133 ? 7.832 0.579 -7.992 1.00 94.88 133 ILE A N 1
ATOM 1070 C CA . ILE A 1 133 ? 7.814 -0.851 -8.328 1.00 94.88 133 ILE A CA 1
ATOM 1071 C C . ILE A 1 133 ? 7.571 -1.721 -7.097 1.00 94.88 133 ILE A C 1
ATOM 1073 O O . ILE A 1 133 ? 7.957 -1.368 -5.979 1.00 94.88 133 ILE A O 1
ATOM 1077 N N . PHE A 1 134 ? 7.001 -2.903 -7.319 1.00 95.31 134 PHE A N 1
ATOM 1078 C CA . PHE A 1 134 ? 7.080 -3.989 -6.346 1.00 95.31 134 PHE A CA 1
ATOM 1079 C C . PHE A 1 134 ? 8.457 -4.639 -6.460 1.00 95.31 134 PHE A C 1
ATOM 1081 O O . PHE A 1 134 ? 8.717 -5.417 -7.376 1.00 95.31 134 PHE A O 1
ATOM 1088 N N . HIS A 1 135 ? 9.366 -4.258 -5.565 1.00 93.56 135 HIS A N 1
ATOM 1089 C CA . HIS A 1 135 ? 10.760 -4.702 -5.613 1.00 93.56 135 HIS A CA 1
ATOM 1090 C C . HIS A 1 135 ? 10.948 -6.112 -5.042 1.00 93.56 135 HIS A C 1
ATOM 1092 O O . HIS A 1 135 ? 11.977 -6.726 -5.297 1.00 93.56 135 HIS A O 1
ATOM 1098 N N . ARG A 1 136 ? 9.970 -6.642 -4.295 1.00 94.50 136 ARG A N 1
ATOM 1099 C CA . ARG A 1 136 ? 10.048 -7.978 -3.698 1.00 94.50 136 ARG A CA 1
ATOM 1100 C C . ARG A 1 136 ? 8.698 -8.685 -3.754 1.00 94.50 136 ARG A C 1
ATOM 1102 O O . ARG A 1 136 ? 7.695 -8.150 -3.284 1.00 94.50 136 ARG A O 1
ATOM 1109 N N . ILE A 1 137 ? 8.675 -9.887 -4.319 1.00 95.06 137 ILE A N 1
ATOM 1110 C CA . ILE A 1 137 ? 7.474 -10.714 -4.471 1.00 95.06 137 ILE A CA 1
ATOM 1111 C C . ILE A 1 137 ? 7.810 -12.135 -4.039 1.00 95.06 137 ILE A C 1
ATOM 1113 O O . ILE A 1 137 ? 8.665 -12.786 -4.627 1.00 95.06 137 ILE A O 1
ATOM 1117 N N . ILE A 1 138 ? 7.124 -12.640 -3.018 1.00 93.69 138 ILE A N 1
ATOM 1118 C CA . ILE A 1 138 ? 7.299 -14.019 -2.562 1.00 93.69 138 ILE A CA 1
ATOM 1119 C C . ILE A 1 138 ? 5.960 -14.728 -2.682 1.00 93.69 138 ILE A C 1
ATOM 1121 O O . ILE A 1 138 ? 4.986 -14.363 -2.015 1.00 93.69 138 ILE A O 1
ATOM 1125 N N . LYS A 1 139 ? 5.931 -15.752 -3.538 1.00 92.38 139 LYS A N 1
ATOM 1126 C CA . LYS A 1 139 ? 4.755 -16.593 -3.751 1.00 92.38 139 LYS A CA 1
ATOM 1127 C C . LYS A 1 139 ? 4.289 -17.188 -2.419 1.00 92.38 139 LYS A C 1
ATOM 1129 O O . LYS A 1 139 ? 5.110 -17.634 -1.623 1.00 92.38 139 LYS A O 1
ATOM 1134 N N . ASP A 1 140 ? 2.977 -17.172 -2.192 1.00 90.56 140 ASP A N 1
ATOM 1135 C CA . ASP A 1 140 ? 2.332 -17.680 -0.973 1.00 90.56 140 ASP A CA 1
ATOM 1136 C C . ASP A 1 140 ? 2.814 -16.996 0.322 1.00 90.56 140 ASP A C 1
ATOM 1138 O O . ASP A 1 140 ? 2.673 -17.541 1.414 1.00 90.56 140 ASP A O 1
ATOM 1142 N N . PHE A 1 141 ? 3.368 -15.783 0.217 1.00 93.19 141 PHE A N 1
ATOM 1143 C CA . PHE A 1 141 ? 3.762 -14.982 1.371 1.00 93.19 141 PHE A CA 1
ATOM 1144 C C . PHE A 1 141 ? 3.253 -13.544 1.252 1.00 93.19 141 PHE A C 1
ATOM 1146 O O . PHE A 1 141 ? 2.218 -13.214 1.833 1.00 93.19 141 PHE A O 1
ATOM 1153 N N . MET A 1 142 ? 3.939 -12.686 0.493 1.00 94.44 142 MET A N 1
ATOM 1154 C CA . MET A 1 142 ? 3.574 -11.274 0.362 1.00 94.44 142 MET A CA 1
ATOM 1155 C C . MET A 1 142 ? 4.202 -10.613 -0.868 1.00 94.44 142 MET A C 1
ATOM 1157 O O . MET A 1 142 ? 5.185 -11.095 -1.437 1.00 94.44 142 MET A O 1
ATOM 1161 N N . ILE A 1 143 ? 3.619 -9.479 -1.246 1.00 95.69 143 ILE A N 1
ATOM 1162 C CA . ILE A 1 143 ? 4.159 -8.535 -2.224 1.00 95.69 143 ILE A CA 1
ATOM 1163 C C . ILE A 1 143 ? 4.556 -7.254 -1.493 1.00 95.69 143 ILE A C 1
ATOM 1165 O O . ILE A 1 143 ? 3.758 -6.720 -0.729 1.00 95.69 143 ILE A O 1
ATOM 1169 N N . GLN A 1 144 ? 5.770 -6.755 -1.711 1.00 95.50 144 GLN A N 1
ATOM 1170 C CA . GLN A 1 144 ? 6.297 -5.564 -1.042 1.00 95.50 144 GLN A CA 1
ATOM 1171 C C . GLN A 1 144 ? 6.580 -4.458 -2.058 1.00 95.50 144 GLN A C 1
ATOM 1173 O O . GLN A 1 144 ? 7.175 -4.686 -3.116 1.00 95.50 144 GLN A O 1
ATOM 1178 N N . GLY A 1 145 ? 6.150 -3.246 -1.718 1.00 95.19 145 GLY A N 1
ATOM 1179 C CA . GLY A 1 145 ? 6.288 -2.053 -2.544 1.00 95.19 145 GLY A CA 1
ATOM 1180 C C . GLY A 1 145 ? 6.398 -0.785 -1.702 1.00 95.19 145 GLY A C 1
ATOM 1181 O O . GLY A 1 145 ? 6.634 -0.834 -0.496 1.00 95.19 145 GLY A O 1
ATOM 1182 N N . GLY A 1 146 ? 6.248 0.368 -2.353 1.00 92.94 146 GLY A N 1
ATOM 1183 C CA . GLY A 1 146 ? 6.282 1.669 -1.679 1.00 92.94 146 GLY A CA 1
ATOM 1184 C C . GLY A 1 146 ? 7.678 2.267 -1.477 1.00 92.94 146 GLY A C 1
ATOM 1185 O O . GLY A 1 146 ? 7.821 3.217 -0.711 1.00 92.94 146 GLY A O 1
ATOM 1186 N N . ASP A 1 147 ? 8.696 1.745 -2.169 1.00 93.88 147 ASP A N 1
ATOM 1187 C CA . ASP A 1 147 ? 10.030 2.352 -2.252 1.00 93.88 147 ASP A CA 1
ATOM 1188 C C . ASP A 1 147 ? 10.215 3.042 -3.621 1.00 93.88 147 ASP A C 1
ATOM 1190 O O . ASP A 1 147 ? 10.274 2.342 -4.639 1.00 93.88 147 ASP A O 1
ATOM 1194 N N . PRO A 1 148 ? 10.346 4.383 -3.679 1.00 91.94 148 PRO A N 1
ATOM 1195 C CA . PRO A 1 148 ? 10.616 5.102 -4.926 1.00 91.94 148 PRO A CA 1
ATOM 1196 C C . PRO A 1 148 ? 11.958 4.764 -5.567 1.00 91.94 148 PRO A C 1
ATOM 1198 O O . PRO A 1 148 ? 12.105 4.874 -6.781 1.00 91.94 148 PRO A O 1
ATOM 1201 N N . THR A 1 149 ? 12.941 4.343 -4.768 1.00 90.88 149 THR A N 1
ATOM 1202 C CA . THR A 1 149 ? 14.259 3.946 -5.277 1.00 90.88 149 THR A CA 1
ATOM 1203 C C . THR A 1 149 ? 14.241 2.541 -5.880 1.00 90.88 149 THR A C 1
ATOM 1205 O O . THR A 1 149 ? 15.123 2.197 -6.663 1.00 90.88 149 THR A O 1
ATOM 1208 N N . GLY A 1 150 ? 13.250 1.716 -5.515 1.00 87.75 150 GLY A N 1
ATOM 1209 C CA . GLY A 1 150 ? 13.142 0.316 -5.930 1.00 87.75 150 GLY A CA 1
ATOM 1210 C C . GLY A 1 150 ? 14.214 -0.611 -5.344 1.00 87.75 150 GLY A C 1
ATOM 1211 O O . GLY A 1 150 ? 14.327 -1.751 -5.786 1.00 87.75 150 GLY A O 1
ATOM 1212 N N . THR A 1 151 ? 15.006 -0.147 -4.372 1.00 87.38 151 THR A N 1
ATOM 1213 C CA . THR A 1 151 ? 16.117 -0.917 -3.778 1.00 87.38 151 THR A CA 1
ATOM 1214 C C . THR A 1 151 ? 15.702 -1.743 -2.557 1.00 87.38 151 THR A C 1
ATOM 1216 O O . THR A 1 151 ? 16.440 -2.632 -2.135 1.00 87.38 151 THR A O 1
ATOM 1219 N N . GLY A 1 152 ? 14.545 -1.432 -1.970 1.00 86.44 152 GLY A N 1
ATOM 1220 C CA . GLY A 1 152 ? 14.042 -1.972 -0.708 1.00 86.44 152 GLY A CA 1
ATOM 1221 C C . GLY A 1 152 ? 14.606 -1.283 0.537 1.00 86.44 152 GLY A C 1
ATOM 1222 O O . GLY A 1 152 ? 14.245 -1.648 1.654 1.00 86.44 152 GLY A O 1
ATOM 1223 N N . ARG A 1 153 ? 15.488 -0.286 0.380 1.00 87.50 153 ARG A N 1
ATOM 1224 C CA . ARG A 1 153 ? 16.111 0.454 1.496 1.00 87.50 153 ARG A CA 1
ATOM 1225 C C . ARG A 1 153 ? 15.627 1.895 1.615 1.00 87.50 153 ARG A C 1
ATOM 1227 O O . ARG A 1 153 ? 15.930 2.541 2.612 1.00 87.50 153 ARG A O 1
ATOM 1234 N N . GLY A 1 154 ? 14.941 2.399 0.592 1.00 89.12 154 GLY A N 1
ATOM 1235 C CA . GLY A 1 154 ? 14.431 3.763 0.564 1.00 89.12 154 GLY A CA 1
ATOM 1236 C C . GLY A 1 154 ? 13.031 3.882 1.154 1.00 89.12 154 GLY A C 1
ATOM 1237 O O . GLY A 1 154 ? 12.448 2.916 1.645 1.00 89.12 154 GLY A O 1
ATOM 1238 N N . GLY A 1 155 ? 12.476 5.084 1.058 1.00 90.62 155 GLY A N 1
ATOM 1239 C CA . GLY A 1 155 ? 11.122 5.377 1.500 1.00 90.62 155 GLY A CA 1
ATOM 1240 C C . GLY A 1 155 ? 11.088 6.279 2.724 1.00 90.62 155 GLY A C 1
ATOM 1241 O O . GLY A 1 155 ? 11.754 6.026 3.725 1.00 90.62 155 GLY A O 1
ATOM 1242 N N . GLU A 1 156 ? 10.277 7.324 2.642 1.00 92.56 156 GLU A N 1
ATOM 1243 C CA . GLU A 1 156 ? 10.124 8.335 3.685 1.00 92.56 156 GLU A CA 1
ATOM 1244 C C . GLU A 1 156 ? 8.645 8.513 4.012 1.00 92.56 156 GLU A C 1
ATOM 1246 O O . GLU A 1 156 ? 7.786 8.417 3.135 1.00 92.56 156 GLU A O 1
ATOM 1251 N N . SER A 1 157 ? 8.334 8.756 5.285 1.00 95.06 157 SER A N 1
ATOM 1252 C CA . SER A 1 157 ? 6.971 9.106 5.679 1.00 95.06 157 SER A CA 1
ATOM 1253 C C . SER A 1 157 ? 6.705 10.597 5.468 1.00 95.06 157 SER A C 1
ATOM 1255 O O . SER A 1 157 ? 7.626 11.411 5.378 1.00 95.06 157 SER A O 1
ATOM 1257 N N . ILE A 1 158 ? 5.430 10.983 5.492 1.00 95.25 158 ILE A N 1
ATOM 1258 C CA . ILE A 1 158 ? 5.027 12.399 5.465 1.00 95.25 158 ILE A CA 1
ATOM 1259 C C . ILE A 1 158 ? 5.496 13.192 6.693 1.00 95.25 158 ILE A C 1
ATOM 1261 O O . ILE A 1 158 ? 5.464 14.419 6.680 1.00 95.25 158 ILE A O 1
ATOM 1265 N N . TYR A 1 159 ? 5.912 12.503 7.757 1.00 93.62 159 TYR A N 1
ATOM 1266 C CA . TYR A 1 159 ? 6.327 13.113 9.018 1.00 93.62 159 TYR A CA 1
ATOM 1267 C C . TYR A 1 159 ? 7.809 13.525 9.023 1.00 93.62 159 TYR A C 1
ATOM 1269 O O . TYR A 1 159 ? 8.303 14.000 10.041 1.00 93.62 159 TYR A O 1
ATOM 1277 N N . GLY A 1 160 ? 8.525 13.346 7.904 1.00 88.81 160 GLY A N 1
ATOM 1278 C CA . GLY A 1 160 ? 9.941 13.710 7.772 1.00 88.81 160 GLY A CA 1
ATOM 1279 C C . GLY A 1 160 ? 10.913 12.722 8.427 1.00 88.81 160 GLY A C 1
ATOM 1280 O O . GLY A 1 160 ? 12.066 13.064 8.673 1.00 88.81 160 GLY A O 1
ATOM 1281 N N . GLY A 1 161 ? 10.460 11.504 8.735 1.00 90.38 161 GLY A N 1
ATOM 1282 C CA . GLY A 1 161 ? 11.268 10.459 9.365 1.00 90.38 161 GLY A CA 1
ATOM 1283 C C . GLY A 1 161 ? 10.504 9.146 9.512 1.00 90.38 161 GLY A C 1
ATOM 1284 O O . GLY A 1 161 ? 9.525 8.910 8.805 1.00 90.38 161 GLY A O 1
ATOM 1285 N N . HIS A 1 162 ? 10.934 8.291 10.435 1.00 94.06 162 HIS A N 1
ATOM 1286 C CA . HIS A 1 162 ? 10.169 7.101 10.800 1.00 94.06 162 HIS A CA 1
ATOM 1287 C C . HIS A 1 162 ? 9.072 7.420 11.822 1.00 94.06 162 HIS A C 1
ATOM 1289 O O . HIS A 1 162 ? 9.228 8.336 12.628 1.00 94.06 162 HIS A O 1
ATOM 1295 N N . PHE A 1 163 ? 7.984 6.649 11.805 1.00 95.06 163 PHE A N 1
ATOM 1296 C CA . PHE A 1 163 ? 6.900 6.758 12.786 1.00 95.06 163 PHE A CA 1
ATOM 1297 C C . PHE A 1 163 ? 6.653 5.441 13.533 1.00 95.06 163 PHE A C 1
ATOM 1299 O O . PHE A 1 163 ? 7.151 4.378 13.143 1.00 95.06 163 PHE A O 1
ATOM 1306 N N . GLU A 1 164 ? 5.913 5.528 14.639 1.00 95.06 164 GLU A N 1
ATOM 1307 C CA . GLU A 1 164 ? 5.678 4.406 15.548 1.00 95.06 164 GLU A CA 1
ATOM 1308 C C . GLU A 1 164 ? 4.842 3.267 14.945 1.00 95.06 164 GLU A C 1
ATOM 1310 O O . GLU A 1 164 ? 4.129 3.448 13.957 1.00 95.06 164 GLU A O 1
ATOM 1315 N N . ASP A 1 165 ? 4.934 2.080 15.547 1.00 94.88 165 ASP A N 1
ATOM 1316 C CA . ASP A 1 165 ? 4.059 0.954 15.221 1.00 94.88 165 ASP A CA 1
ATOM 1317 C C . ASP A 1 165 ? 2.689 1.111 15.910 1.00 94.88 165 ASP A C 1
ATOM 1319 O O . ASP A 1 165 ? 2.611 1.317 17.122 1.00 94.88 165 ASP A O 1
ATOM 1323 N N . GLU A 1 166 ? 1.601 0.958 15.152 1.00 94.06 166 GLU A N 1
ATOM 1324 C CA . GLU A 1 166 ? 0.219 0.966 15.650 1.00 94.06 166 GLU A CA 1
ATOM 1325 C C . GLU A 1 166 ? -0.303 -0.478 15.642 1.00 94.06 166 GLU A C 1
ATOM 1327 O O . GLU A 1 166 ? -0.886 -0.961 14.671 1.00 94.06 166 GLU A O 1
ATOM 1332 N N . ILE A 1 167 ? -0.013 -1.218 16.714 1.00 92.81 167 ILE A N 1
ATOM 1333 C CA . ILE A 1 167 ? -0.351 -2.641 16.817 1.00 92.81 167 ILE A CA 1
ATOM 1334 C C . ILE A 1 167 ? -1.669 -2.805 17.571 1.00 92.81 167 ILE A C 1
ATOM 1336 O O . ILE A 1 167 ? -1.747 -2.515 18.765 1.00 92.81 167 ILE A O 1
ATOM 1340 N N . ASP A 1 168 ? -2.667 -3.369 16.896 1.00 91.00 168 ASP A N 1
ATOM 1341 C CA . ASP A 1 168 ? -3.921 -3.796 17.510 1.00 91.00 168 ASP A CA 1
ATOM 1342 C C . ASP A 1 168 ? -3.973 -5.328 17.630 1.00 91.00 168 ASP A C 1
ATOM 1344 O O . ASP A 1 168 ? -3.727 -6.052 16.669 1.00 91.00 168 ASP A O 1
ATOM 1348 N N . SER A 1 169 ? -4.316 -5.837 18.816 1.00 88.81 169 SER A N 1
ATOM 1349 C CA . SER A 1 169 ? -4.440 -7.280 19.087 1.00 88.81 169 SER A CA 1
ATOM 1350 C C . SER A 1 169 ? -5.599 -7.974 18.350 1.00 88.81 169 SER A C 1
ATOM 1352 O O . SER A 1 169 ? -5.594 -9.202 18.203 1.00 88.81 169 SER A O 1
ATOM 1354 N N . THR A 1 170 ? -6.593 -7.202 17.906 1.00 90.88 170 THR A N 1
ATOM 1355 C CA . THR A 1 170 ? -7.752 -7.679 17.141 1.00 90.88 170 THR A CA 1
ATOM 1356 C C . THR A 1 170 ? -7.407 -7.920 15.673 1.00 90.88 170 THR A C 1
ATOM 1358 O O . THR A 1 170 ? -7.999 -8.797 15.039 1.00 90.88 170 THR A O 1
ATOM 1361 N N . LEU A 1 171 ? -6.415 -7.195 15.146 1.00 92.00 171 LEU A N 1
ATOM 1362 C CA . LEU A 1 171 ? -5.950 -7.313 13.773 1.00 92.00 171 LEU A CA 1
ATOM 1363 C C . LEU A 1 171 ? -4.812 -8.332 13.693 1.00 92.00 171 LEU A C 1
ATOM 1365 O O . LEU A 1 171 ? -3.785 -8.220 14.359 1.00 92.00 171 LEU A O 1
ATOM 1369 N N . LYS A 1 172 ? -4.999 -9.347 12.853 1.00 93.81 172 LYS A N 1
ATOM 1370 C CA . LYS A 1 172 ? -4.035 -10.433 12.642 1.00 93.81 172 LYS A CA 1
ATOM 1371 C C . LYS A 1 172 ? -3.917 -10.742 11.163 1.00 93.81 172 LYS A C 1
ATOM 1373 O O . LYS A 1 172 ? -4.889 -10.580 10.424 1.00 93.81 172 LYS A O 1
ATOM 1378 N N . HIS A 1 173 ? -2.766 -11.250 10.736 1.00 93.25 173 HIS A N 1
ATOM 1379 C CA . HIS A 1 173 ? -2.520 -11.642 9.350 1.00 93.25 173 HIS A CA 1
ATOM 1380 C C . HIS A 1 173 ? -3.126 -13.026 9.054 1.00 93.25 173 HIS A C 1
ATOM 1382 O O . HIS A 1 173 ? -2.419 -14.010 8.829 1.00 93.25 173 HIS A O 1
ATOM 1388 N N . THR A 1 174 ? -4.458 -13.118 9.096 1.00 91.88 174 THR A N 1
ATOM 1389 C CA . THR A 1 174 ? -5.211 -14.381 8.991 1.00 91.88 174 THR A CA 1
ATOM 1390 C C . THR A 1 174 ? -5.420 -14.876 7.564 1.00 91.88 174 THR A C 1
ATOM 1392 O O . THR A 1 174 ? -5.802 -16.029 7.381 1.00 91.88 174 THR A O 1
ATOM 1395 N N . GLY A 1 175 ? -5.180 -14.046 6.550 1.00 90.56 175 GLY A N 1
ATOM 1396 C CA . GLY A 1 175 ? -5.445 -14.398 5.161 1.00 90.56 175 GLY A CA 1
ATOM 1397 C C . GLY A 1 175 ? -4.819 -13.437 4.161 1.00 90.56 175 GLY A C 1
ATOM 1398 O O . GLY A 1 175 ? -4.138 -12.486 4.534 1.00 90.56 175 GLY A O 1
ATOM 1399 N N . ALA A 1 176 ? -5.064 -13.714 2.882 1.00 94.19 176 ALA A N 1
ATOM 1400 C CA . ALA A 1 176 ? -4.600 -12.892 1.774 1.00 94.19 176 ALA A CA 1
ATOM 1401 C C . ALA A 1 176 ? -5.335 -11.545 1.708 1.00 94.19 176 ALA A C 1
ATOM 1403 O O . ALA A 1 176 ? -6.505 -11.441 2.077 1.00 94.19 176 ALA A O 1
ATOM 1404 N N . GLY A 1 177 ? -4.666 -10.531 1.164 1.00 94.69 177 GLY A N 1
ATOM 1405 C CA . GLY A 1 177 ? -5.238 -9.205 0.941 1.00 94.69 177 GLY A CA 1
ATOM 1406 C C . GLY A 1 177 ? -5.140 -8.265 2.138 1.00 94.69 177 GLY A C 1
ATOM 1407 O O . GLY A 1 177 ? -5.656 -7.157 2.065 1.00 94.69 177 GLY A O 1
ATOM 1408 N N . ILE A 1 178 ? -4.477 -8.653 3.226 1.00 96.50 178 ILE A N 1
ATOM 1409 C CA . ILE A 1 178 ? -4.203 -7.747 4.349 1.00 96.50 178 ILE A CA 1
ATOM 1410 C C . ILE A 1 178 ? -3.014 -6.861 3.985 1.00 96.50 178 ILE A C 1
ATOM 1412 O O . ILE A 1 178 ? -1.995 -7.373 3.511 1.00 96.50 178 ILE A O 1
ATOM 1416 N N . VAL A 1 179 ? -3.154 -5.554 4.215 1.00 96.75 179 VAL A N 1
ATOM 1417 C CA . VAL A 1 179 ? -2.144 -4.532 3.925 1.00 96.75 179 VAL A CA 1
ATOM 1418 C C . VAL A 1 179 ? -1.513 -4.048 5.227 1.00 96.75 179 VAL A C 1
ATOM 1420 O O . VAL A 1 179 ? -2.208 -3.683 6.180 1.00 96.75 179 VAL A O 1
ATOM 1423 N N . SER A 1 180 ? -0.184 -4.060 5.267 1.00 96.38 180 SER A N 1
ATOM 1424 C CA . SER A 1 180 ? 0.589 -3.792 6.478 1.00 96.38 180 SER A CA 1
ATOM 1425 C C . SER A 1 180 ? 1.885 -3.040 6.161 1.00 96.38 180 SER A C 1
ATOM 1427 O O . SER A 1 180 ? 2.391 -3.097 5.036 1.00 96.38 180 SER A O 1
ATOM 1429 N N . MET A 1 181 ? 2.403 -2.284 7.130 1.00 96.25 181 MET A N 1
ATOM 1430 C CA . MET A 1 181 ? 3.621 -1.482 6.961 1.00 96.25 181 MET A CA 1
ATOM 1431 C C . MET A 1 181 ? 4.878 -2.355 7.009 1.00 96.25 181 MET A C 1
ATOM 1433 O O . MET A 1 181 ? 5.063 -3.165 7.922 1.00 96.25 181 MET A O 1
ATOM 1437 N N . ALA A 1 182 ? 5.785 -2.157 6.052 1.00 94.94 182 ALA A N 1
ATOM 1438 C CA . ALA A 1 182 ? 7.111 -2.759 6.108 1.00 94.94 182 ALA A CA 1
ATOM 1439 C C . ALA A 1 182 ? 8.026 -1.905 6.998 1.00 94.94 182 ALA A C 1
ATOM 1441 O O . ALA A 1 182 ? 8.070 -0.680 6.872 1.00 94.94 182 ALA A O 1
ATOM 1442 N N . ASN A 1 183 ? 8.767 -2.561 7.889 1.00 93.31 183 ASN A N 1
ATOM 1443 C CA . ASN A 1 183 ? 9.685 -1.921 8.826 1.00 93.31 183 ASN A CA 1
ATOM 1444 C C . ASN A 1 183 ? 10.992 -2.731 8.940 1.00 93.31 183 ASN A C 1
ATOM 1446 O O . ASN A 1 183 ? 11.065 -3.888 8.522 1.00 93.31 183 ASN A O 1
ATOM 1450 N N . ALA A 1 184 ? 12.038 -2.106 9.482 1.00 88.25 184 ALA A N 1
ATOM 1451 C CA . ALA A 1 184 ? 13.349 -2.718 9.728 1.00 88.25 184 ALA A CA 1
ATOM 1452 C C . ALA A 1 184 ? 13.615 -2.941 11.232 1.00 88.25 184 ALA A C 1
ATOM 1454 O O . ALA A 1 184 ? 14.752 -3.139 11.660 1.00 88.25 184 ALA A O 1
ATOM 1455 N N . GLY A 1 185 ? 12.563 -2.881 12.048 1.00 89.12 185 GLY A N 1
ATOM 1456 C CA . GLY A 1 185 ? 12.624 -2.864 13.504 1.00 89.12 185 GLY A CA 1
ATOM 1457 C C . GLY A 1 185 ? 11.468 -2.058 14.094 1.00 89.12 185 GLY A C 1
ATOM 1458 O O . GLY A 1 185 ? 10.690 -1.443 13.364 1.00 89.12 185 GLY A O 1
ATOM 1459 N N . LYS A 1 186 ? 11.369 -2.044 15.426 1.00 89.50 186 LYS A N 1
ATOM 1460 C CA . LYS A 1 186 ? 10.301 -1.318 16.127 1.00 89.50 186 LYS A CA 1
ATOM 1461 C C . LYS A 1 186 ? 10.325 0.172 15.782 1.00 89.50 186 LYS A C 1
ATOM 1463 O O . LYS A 1 186 ? 11.388 0.785 15.855 1.00 89.50 186 LYS A O 1
ATOM 1468 N N . ASN A 1 187 ? 9.162 0.745 15.484 1.00 91.00 187 ASN A N 1
ATOM 1469 C CA . ASN A 1 187 ? 8.954 2.170 15.198 1.00 91.00 187 ASN A CA 1
ATOM 1470 C C . ASN A 1 187 ? 9.789 2.706 14.020 1.00 91.00 187 ASN A C 1
ATOM 1472 O O . ASN A 1 187 ? 10.257 3.844 14.047 1.00 91.00 187 ASN A O 1
ATOM 1476 N N . THR A 1 188 ? 10.011 1.877 12.994 1.00 93.25 188 THR A N 1
ATOM 1477 C CA . THR A 1 188 ? 10.756 2.262 11.777 1.00 93.25 188 THR A CA 1
ATOM 1478 C C . THR A 1 188 ? 9.868 2.325 10.534 1.00 93.25 188 THR A C 1
ATOM 1480 O O . THR A 1 188 ? 10.328 2.096 9.415 1.00 93.25 188 THR A O 1
ATOM 1483 N N . ASN A 1 189 ? 8.579 2.631 10.708 1.00 94.81 189 ASN A N 1
ATOM 1484 C CA . ASN A 1 189 ? 7.648 2.718 9.584 1.00 94.81 189 ASN A CA 1
ATOM 1485 C C . ASN A 1 189 ? 7.985 3.920 8.692 1.00 94.81 189 ASN A C 1
ATOM 1487 O O . ASN A 1 189 ? 8.310 4.999 9.187 1.00 94.81 189 ASN A O 1
ATOM 1491 N N . GLY A 1 190 ? 7.920 3.731 7.374 1.00 94.25 190 GLY A N 1
ATOM 1492 C CA . GLY A 1 190 ? 8.203 4.759 6.365 1.00 94.25 190 GLY A CA 1
ATOM 1493 C C . GLY A 1 190 ? 7.085 4.847 5.327 1.00 94.25 190 GLY A C 1
ATOM 1494 O O . GLY A 1 190 ? 5.919 5.014 5.673 1.00 94.25 190 GLY A O 1
ATOM 1495 N N . SER A 1 191 ? 7.426 4.705 4.048 1.00 95.81 191 SER A N 1
ATOM 1496 C CA . SER A 1 191 ? 6.450 4.576 2.951 1.00 95.81 191 SER A CA 1
ATOM 1497 C C . SER A 1 191 ? 6.263 3.139 2.465 1.00 95.81 191 SER A C 1
ATOM 1499 O O . SER A 1 191 ? 5.356 2.860 1.684 1.00 95.81 191 SER A O 1
ATOM 1501 N N . GLN A 1 192 ? 7.142 2.220 2.868 1.00 96.12 192 GLN A N 1
ATOM 1502 C CA . GLN A 1 192 ? 7.088 0.851 2.381 1.00 96.12 192 GLN A CA 1
ATOM 1503 C C . GLN A 1 192 ? 5.925 0.089 3.015 1.00 96.12 192 GLN A C 1
ATOM 1505 O O . GLN A 1 192 ? 5.694 0.149 4.223 1.00 96.12 192 GLN A O 1
ATOM 1510 N N . PHE A 1 193 ? 5.227 -0.685 2.196 1.00 96.69 193 PHE A N 1
ATOM 1511 C CA . PHE A 1 193 ? 4.111 -1.516 2.624 1.00 96.69 193 PHE A CA 1
ATOM 1512 C C . PHE A 1 193 ? 4.169 -2.865 1.919 1.00 96.69 193 PHE A C 1
ATOM 1514 O O . PHE A 1 193 ? 4.813 -3.025 0.876 1.00 96.69 193 PHE A O 1
ATOM 1521 N N . PHE A 1 194 ? 3.471 -3.839 2.484 1.00 96.69 194 PHE A N 1
ATOM 1522 C CA . PHE A 1 194 ? 3.274 -5.129 1.852 1.00 96.69 194 PHE A CA 1
ATOM 1523 C C . PHE A 1 194 ? 1.811 -5.555 1.891 1.00 96.69 194 PHE A C 1
ATOM 1525 O O . PHE A 1 194 ? 1.046 -5.162 2.774 1.00 96.69 194 PHE A O 1
ATOM 1532 N N . VAL A 1 195 ? 1.432 -6.372 0.912 1.00 96.88 195 VAL A N 1
ATOM 1533 C CA . VAL A 1 195 ? 0.132 -7.042 0.854 1.00 96.88 195 VAL A CA 1
ATOM 1534 C C . VAL A 1 195 ? 0.365 -8.539 0.960 1.00 96.88 195 VAL A C 1
ATOM 1536 O O . VAL A 1 195 ? 1.180 -9.111 0.237 1.00 96.88 195 VAL A O 1
ATOM 1539 N N . THR A 1 196 ? -0.340 -9.176 1.880 1.00 96.56 196 THR A N 1
ATOM 1540 C CA . THR A 1 196 ? -0.240 -10.619 2.128 1.00 96.56 196 THR A CA 1
ATOM 1541 C C . THR A 1 196 ? -0.925 -11.434 1.029 1.00 96.56 196 THR A C 1
ATOM 1543 O O . THR A 1 196 ? -1.973 -11.053 0.506 1.00 96.56 196 THR A O 1
ATOM 1546 N N . LEU A 1 197 ? -0.339 -12.582 0.685 1.00 95.38 197 LEU A N 1
ATOM 1547 C CA . LEU A 1 197 ? -0.899 -13.563 -0.256 1.00 95.38 197 LEU A CA 1
ATOM 1548 C C . LEU A 1 197 ? -1.403 -14.832 0.441 1.00 95.38 197 LEU A C 1
ATOM 1550 O O . LEU A 1 197 ? -2.198 -15.570 -0.133 1.00 95.38 197 LEU A O 1
ATOM 1554 N N . ALA A 1 198 ? -0.957 -15.071 1.672 1.00 94.25 198 ALA A N 1
ATOM 1555 C CA . ALA A 1 198 ? -1.344 -16.198 2.510 1.00 94.25 198 ALA A CA 1
ATOM 1556 C C . ALA A 1 198 ? -1.400 -15.754 3.986 1.00 94.25 198 ALA A C 1
ATOM 1558 O O . ALA A 1 198 ? -0.970 -14.643 4.298 1.00 94.25 198 ALA A O 1
ATOM 1559 N N . PRO A 1 199 ? -1.918 -16.587 4.905 1.00 93.94 199 PRO A N 1
ATOM 1560 C CA . PRO A 1 199 ? -1.849 -16.313 6.339 1.00 93.94 199 PRO A CA 1
ATOM 1561 C C . PRO A 1 199 ? -0.393 -16.257 6.831 1.00 93.94 199 PRO A C 1
ATOM 1563 O O . PRO A 1 199 ? 0.385 -17.178 6.582 1.00 93.94 199 PRO A O 1
ATOM 1566 N N . THR A 1 200 ? -0.027 -15.203 7.565 1.00 93.19 200 THR A N 1
ATOM 1567 C CA . THR A 1 200 ? 1.352 -14.968 8.042 1.00 93.19 200 THR A CA 1
ATOM 1568 C C . THR A 1 200 ? 1.398 -14.639 9.540 1.00 93.19 200 THR A C 1
ATOM 1570 O O . THR A 1 200 ? 1.788 -13.530 9.917 1.00 93.19 200 THR A O 1
ATOM 1573 N N . PRO A 1 201 ? 1.038 -15.582 10.432 1.00 92.81 201 PRO A N 1
ATOM 1574 C CA . PRO A 1 201 ? 0.899 -15.319 11.871 1.00 92.81 201 PRO A CA 1
ATOM 1575 C C . PRO A 1 201 ? 2.205 -14.898 12.569 1.00 92.81 201 PRO A C 1
ATOM 1577 O O . PRO A 1 201 ? 2.183 -14.277 13.624 1.00 92.81 201 PRO A O 1
ATOM 1580 N N . TRP A 1 202 ? 3.376 -15.192 11.995 1.00 92.00 202 TRP A N 1
ATOM 1581 C CA . TRP A 1 202 ? 4.678 -14.790 12.554 1.00 92.00 202 TRP A CA 1
ATOM 1582 C C . TRP A 1 202 ? 4.991 -13.288 12.422 1.00 92.00 202 TRP A C 1
ATOM 1584 O O . TRP A 1 202 ? 5.967 -12.811 13.023 1.00 92.00 202 TRP A O 1
ATOM 1594 N N . LEU A 1 203 ? 4.199 -12.566 11.619 1.00 91.69 203 LEU A N 1
ATOM 1595 C CA . LEU A 1 203 ? 4.242 -11.108 11.465 1.00 91.69 203 LEU A CA 1
ATOM 1596 C C . LEU A 1 203 ? 3.315 -10.384 12.454 1.00 91.69 203 LEU A C 1
ATOM 1598 O O . LEU A 1 203 ? 3.421 -9.165 12.608 1.00 91.69 203 LEU A O 1
ATOM 1602 N N . ASP A 1 204 ? 2.431 -11.118 13.138 1.00 90.69 204 ASP A N 1
ATOM 1603 C CA . ASP A 1 204 ? 1.489 -10.547 14.098 1.00 90.69 204 ASP A CA 1
ATOM 1604 C C . ASP A 1 204 ? 2.241 -9.854 15.243 1.00 90.69 204 ASP A C 1
ATOM 1606 O O . ASP A 1 204 ? 3.195 -10.388 15.813 1.00 90.69 204 ASP A O 1
ATOM 1610 N N . GLY A 1 205 ? 1.829 -8.624 15.558 1.00 88.62 205 GLY A N 1
ATOM 1611 C CA . GLY A 1 205 ? 2.456 -7.807 16.597 1.00 88.62 205 GLY A CA 1
ATOM 1612 C C . GLY A 1 205 ? 3.833 -7.231 16.248 1.00 88.62 205 GLY A C 1
ATOM 1613 O O . GLY A 1 205 ? 4.486 -6.669 17.125 1.00 88.62 205 GLY A O 1
ATOM 1614 N N . LYS A 1 206 ? 4.296 -7.369 14.999 1.00 91.94 206 LYS A N 1
ATOM 1615 C CA . LYS A 1 206 ? 5.548 -6.753 14.514 1.00 91.94 206 LYS A CA 1
ATOM 1616 C C . LYS A 1 206 ? 5.330 -5.684 13.452 1.00 91.94 206 LYS A C 1
ATOM 1618 O O . LYS A 1 206 ? 6.178 -4.811 13.305 1.00 91.94 206 LYS A O 1
ATOM 1623 N N . HIS A 1 207 ? 4.227 -5.775 12.718 1.00 94.25 207 HIS A N 1
ATOM 1624 C CA . HIS A 1 207 ? 3.895 -4.872 11.623 1.00 94.25 207 HIS A CA 1
ATOM 1625 C C . HIS A 1 207 ? 2.507 -4.271 11.832 1.00 94.25 207 HIS A C 1
ATOM 1627 O O . HIS A 1 207 ? 1.570 -4.976 12.213 1.00 94.25 207 HIS A O 1
ATOM 1633 N N . THR A 1 208 ? 2.395 -2.972 11.565 1.00 95.75 208 THR A N 1
ATOM 1634 C CA . THR A 1 208 ? 1.148 -2.207 11.647 1.00 95.75 208 THR A CA 1
ATOM 1635 C C . THR A 1 208 ? 0.214 -2.594 10.505 1.00 95.75 208 THR A C 1
ATOM 1637 O O . THR A 1 208 ? 0.459 -2.224 9.354 1.00 95.75 208 THR A O 1
ATOM 1640 N N . ILE A 1 209 ? -0.873 -3.301 10.820 1.00 96.44 209 ILE A N 1
ATOM 1641 C CA . ILE A 1 209 ? -1.956 -3.567 9.868 1.00 96.44 209 ILE A CA 1
ATOM 1642 C C . ILE A 1 209 ? -2.811 -2.307 9.770 1.00 96.44 209 ILE A C 1
ATOM 1644 O O . ILE A 1 209 ? -3.433 -1.902 10.748 1.00 96.44 209 ILE A O 1
ATOM 1648 N N . PHE A 1 210 ? -2.869 -1.708 8.584 1.00 96.06 210 PHE A N 1
ATOM 1649 C CA . PHE A 1 210 ? -3.593 -0.451 8.374 1.00 96.06 210 PHE A CA 1
ATOM 1650 C C . PHE A 1 210 ? -4.717 -0.558 7.343 1.00 96.06 210 PHE A C 1
ATOM 1652 O O . PHE A 1 210 ? -5.448 0.406 7.136 1.00 96.06 210 PHE A O 1
ATOM 1659 N N . GLY A 1 211 ? -4.894 -1.711 6.698 1.00 95.44 211 GLY A N 1
ATOM 1660 C CA . GLY A 1 211 ? -5.989 -1.887 5.756 1.00 95.44 211 GLY A CA 1
ATOM 1661 C C . GLY A 1 211 ? -6.099 -3.286 5.173 1.00 95.44 211 GLY A C 1
ATOM 1662 O O . GLY A 1 211 ? -5.336 -4.198 5.503 1.00 95.44 211 GLY A O 1
ATOM 1663 N N . ARG A 1 212 ? -7.059 -3.445 4.266 1.00 95.75 212 ARG A N 1
ATOM 1664 C CA . ARG A 1 212 ? -7.248 -4.658 3.463 1.00 95.75 212 ARG A CA 1
ATOM 1665 C C . ARG A 1 212 ? -7.630 -4.307 2.035 1.00 95.75 212 ARG A C 1
ATOM 1667 O O . ARG A 1 212 ? -8.196 -3.255 1.779 1.00 95.75 212 ARG A O 1
ATOM 1674 N N . VAL A 1 213 ? -7.378 -5.212 1.106 1.00 96.50 213 VAL A N 1
ATOM 1675 C CA . VAL A 1 213 ? -7.862 -5.106 -0.269 1.00 96.50 213 VAL A CA 1
ATOM 1676 C C . VAL A 1 213 ? -9.368 -5.370 -0.270 1.00 96.50 213 VAL A C 1
ATOM 1678 O O . VAL A 1 213 ? -9.799 -6.473 0.063 1.00 96.50 213 VAL A O 1
ATOM 1681 N N . SER A 1 214 ? -10.162 -4.357 -0.613 1.00 95.12 214 SER A N 1
ATOM 1682 C CA . SER A 1 214 ? -11.621 -4.463 -0.728 1.00 95.12 214 SER A CA 1
ATOM 1683 C C . SER A 1 214 ? -12.065 -4.876 -2.129 1.00 95.12 214 SER A C 1
ATOM 1685 O O . SER A 1 214 ? -13.059 -5.584 -2.267 1.00 95.12 214 SER A O 1
ATOM 1687 N N . ASP A 1 215 ? -11.305 -4.495 -3.158 1.00 95.31 215 ASP A N 1
ATOM 1688 C CA . ASP A 1 215 ? -11.571 -4.859 -4.550 1.00 95.31 215 ASP A CA 1
ATOM 1689 C C . ASP A 1 215 ? -10.274 -5.161 -5.313 1.00 95.31 215 ASP A C 1
ATOM 1691 O O . ASP A 1 215 ? -9.212 -4.612 -5.015 1.00 95.31 215 ASP A O 1
ATOM 1695 N N . GLY A 1 216 ? -10.347 -6.046 -6.308 1.00 94.62 216 GLY A N 1
ATOM 1696 C CA . GLY A 1 216 ? -9.200 -6.396 -7.149 1.00 94.62 216 GLY A CA 1
ATOM 1697 C C . GLY A 1 216 ? -8.221 -7.408 -6.536 1.00 94.62 216 GLY A C 1
ATOM 1698 O O . GLY A 1 216 ? -7.070 -7.479 -6.968 1.00 94.62 216 GLY A O 1
ATOM 1699 N N . ILE A 1 217 ? -8.651 -8.254 -5.588 1.00 94.62 217 ILE A N 1
ATOM 1700 C CA . ILE A 1 217 ? -7.790 -9.298 -4.983 1.00 94.62 217 ILE A CA 1
ATOM 1701 C C . ILE A 1 217 ? -7.172 -10.251 -6.025 1.00 94.62 217 ILE A C 1
ATOM 1703 O O . ILE A 1 217 ? -6.048 -10.724 -5.865 1.00 94.62 217 ILE A O 1
ATOM 1707 N N . GLN A 1 218 ? -7.865 -10.478 -7.144 1.00 94.56 218 GLN A N 1
ATOM 1708 C CA . GLN A 1 218 ? -7.370 -11.285 -8.262 1.00 94.56 218 GLN A CA 1
ATOM 1709 C C . GLN A 1 218 ? -6.116 -10.674 -8.910 1.00 94.56 218 GLN A C 1
ATOM 1711 O O . GLN A 1 218 ? -5.251 -11.399 -9.394 1.00 94.56 218 GLN A O 1
ATOM 1716 N N . VAL A 1 219 ? -5.983 -9.340 -8.920 1.00 95.38 219 VAL A N 1
ATOM 1717 C CA . VAL A 1 219 ? -4.774 -8.657 -9.411 1.00 95.38 219 VAL A CA 1
ATOM 1718 C C . VAL A 1 219 ? -3.595 -8.992 -8.507 1.00 95.38 219 VAL A C 1
ATOM 1720 O O . VAL A 1 219 ? -2.547 -9.389 -9.005 1.00 95.38 219 VAL A O 1
ATOM 1723 N N . ILE A 1 220 ? -3.791 -8.921 -7.192 1.00 94.94 220 ILE A N 1
ATOM 1724 C CA . ILE A 1 220 ? -2.774 -9.234 -6.182 1.00 94.94 220 ILE A CA 1
ATOM 1725 C C . ILE A 1 220 ? -2.312 -10.692 -6.297 1.00 94.94 220 ILE A C 1
ATOM 1727 O O . ILE A 1 220 ? -1.113 -10.965 -6.304 1.00 94.94 220 ILE A O 1
ATOM 1731 N N . GLN A 1 221 ? -3.248 -11.625 -6.485 1.00 93.62 221 GLN A N 1
ATOM 1732 C CA . GLN A 1 221 ? -2.924 -13.032 -6.732 1.00 93.62 221 GLN A CA 1
ATOM 1733 C C . GLN A 1 221 ? -2.110 -13.220 -8.018 1.00 93.62 221 GLN A C 1
ATOM 1735 O O . GLN A 1 221 ? -1.118 -13.943 -8.008 1.00 93.62 221 GLN A O 1
ATOM 1740 N N . ARG A 1 222 ? -2.472 -12.539 -9.116 1.00 93.88 222 ARG A N 1
ATOM 1741 C CA . ARG A 1 222 ? -1.700 -12.587 -10.373 1.00 93.88 222 ARG A CA 1
ATOM 1742 C C . ARG A 1 222 ? -0.289 -12.024 -10.205 1.00 93.88 222 ARG A C 1
ATOM 1744 O O . ARG A 1 222 ? 0.655 -12.635 -10.694 1.00 93.88 222 ARG A O 1
ATOM 1751 N N . VAL A 1 223 ? -0.140 -10.911 -9.485 1.00 93.50 223 VAL A N 1
ATOM 1752 C CA . VAL A 1 223 ? 1.160 -10.306 -9.141 1.00 93.50 223 VAL A CA 1
ATOM 1753 C C . VAL A 1 223 ? 2.028 -11.304 -8.365 1.00 93.50 223 VAL A C 1
ATOM 1755 O O . VAL A 1 223 ? 3.202 -11.467 -8.681 1.00 93.50 223 VAL A O 1
ATOM 1758 N N . GLY A 1 224 ? 1.442 -12.034 -7.412 1.00 92.94 224 GLY A N 1
ATOM 1759 C CA . GLY A 1 224 ? 2.127 -13.063 -6.625 1.00 92.94 224 GLY A CA 1
ATOM 1760 C C . GLY A 1 224 ? 2.591 -14.304 -7.399 1.00 92.94 224 GLY A C 1
ATOM 1761 O O . GLY A 1 224 ? 3.402 -15.071 -6.883 1.00 92.94 224 GLY A O 1
ATOM 1762 N N . LEU A 1 225 ? 2.090 -14.518 -8.620 1.00 92.81 225 LEU A N 1
ATOM 1763 C CA . LEU A 1 225 ? 2.458 -15.647 -9.485 1.00 92.81 225 LEU A CA 1
ATOM 1764 C C . LEU A 1 225 ? 3.558 -15.302 -10.500 1.00 92.81 225 LEU A C 1
ATOM 1766 O O . LEU A 1 225 ? 4.007 -16.187 -11.231 1.00 92.81 225 LEU A O 1
ATOM 1770 N N . VAL A 1 226 ? 3.988 -14.038 -10.568 1.00 92.62 226 VAL A N 1
ATOM 1771 C CA . VAL A 1 226 ? 5.011 -13.596 -11.523 1.00 92.62 226 VAL A CA 1
ATOM 1772 C C . VAL A 1 226 ? 6.365 -14.236 -11.191 1.00 92.62 226 VAL A C 1
ATOM 1774 O O . VAL A 1 226 ? 6.751 -14.285 -10.021 1.00 92.62 226 VAL A O 1
ATOM 1777 N N . PRO A 1 227 ? 7.114 -14.733 -12.197 1.00 92.31 227 PRO A N 1
ATOM 1778 C CA . PRO A 1 227 ? 8.415 -15.340 -11.966 1.00 92.31 227 PRO A CA 1
ATOM 1779 C C . PRO A 1 227 ? 9.405 -14.322 -11.395 1.00 92.31 227 PRO A C 1
ATOM 1781 O O . PRO A 1 227 ? 9.671 -13.270 -11.987 1.00 92.31 227 PRO A O 1
ATOM 1784 N N . THR A 1 228 ? 10.001 -14.677 -10.263 1.00 93.00 228 THR A N 1
ATOM 1785 C CA . THR A 1 228 ? 11.032 -13.882 -9.603 1.00 93.00 228 THR A CA 1
ATOM 1786 C C . THR A 1 228 ? 12.437 -14.383 -9.934 1.00 93.00 228 THR A C 1
ATOM 1788 O O . THR A 1 228 ? 12.658 -15.510 -10.390 1.00 93.00 228 THR A O 1
ATOM 1791 N N . GLY A 1 229 ? 13.395 -13.471 -9.838 1.00 89.12 229 GLY A N 1
ATOM 1792 C CA . GLY A 1 229 ? 14.823 -13.713 -9.955 1.00 89.12 229 GLY A CA 1
ATOM 1793 C C . GLY A 1 229 ? 15.498 -13.743 -8.580 1.00 89.12 229 GLY A C 1
ATOM 1794 O O . GLY A 1 229 ? 14.836 -13.942 -7.560 1.00 89.12 229 GLY A O 1
ATOM 1795 N N . PRO A 1 230 ? 16.825 -13.542 -8.535 1.00 86.50 230 PRO A N 1
ATOM 1796 C CA . PRO A 1 230 ? 17.559 -13.410 -7.280 1.00 86.50 230 PRO A CA 1
ATOM 1797 C C . PRO A 1 230 ? 16.973 -12.303 -6.386 1.00 86.50 230 PRO A C 1
ATOM 1799 O O . PRO A 1 230 ? 16.517 -11.279 -6.893 1.00 86.50 230 PRO A O 1
ATOM 1802 N N . ASN A 1 231 ? 17.025 -12.497 -5.063 1.00 85.19 231 ASN A N 1
ATOM 1803 C CA . ASN A 1 231 ? 16.472 -11.590 -4.040 1.00 85.19 231 ASN A CA 1
ATOM 1804 C C . ASN A 1 231 ? 14.947 -11.386 -4.098 1.00 85.19 231 ASN A C 1
ATOM 1806 O O . ASN A 1 231 ? 14.451 -10.359 -3.641 1.00 85.19 231 ASN A O 1
ATOM 1810 N N . ASP A 1 232 ? 14.208 -12.346 -4.663 1.00 89.81 232 ASP A N 1
ATOM 1811 C CA . ASP A 1 232 ? 12.748 -12.282 -4.819 1.00 89.81 232 ASP A CA 1
ATOM 1812 C C . ASP A 1 232 ? 12.273 -11.088 -5.678 1.00 89.81 232 ASP A C 1
ATOM 1814 O O . ASP A 1 232 ? 11.103 -10.702 -5.641 1.00 89.81 232 ASP A O 1
ATOM 1818 N N . CYS A 1 233 ? 13.172 -10.495 -6.473 1.00 88.69 233 CYS A N 1
ATOM 1819 C CA . CYS A 1 233 ? 12.841 -9.409 -7.390 1.00 88.69 233 CYS A CA 1
ATOM 1820 C C . CYS A 1 233 ? 12.097 -9.969 -8.611 1.00 88.69 233 CYS A C 1
ATOM 1822 O O . CYS A 1 233 ? 12.583 -10.925 -9.223 1.00 88.69 233 CYS A O 1
ATOM 1824 N N . PRO A 1 234 ? 10.957 -9.402 -9.032 1.00 89.69 234 PRO A N 1
ATOM 1825 C CA . PRO A 1 234 ? 10.269 -9.873 -10.229 1.00 89.69 234 PRO A CA 1
ATOM 1826 C C . PRO A 1 234 ? 11.117 -9.650 -11.486 1.00 89.69 234 PRO A C 1
ATOM 1828 O O . PRO A 1 234 ? 11.730 -8.595 -11.651 1.00 89.69 234 PRO A O 1
ATOM 1831 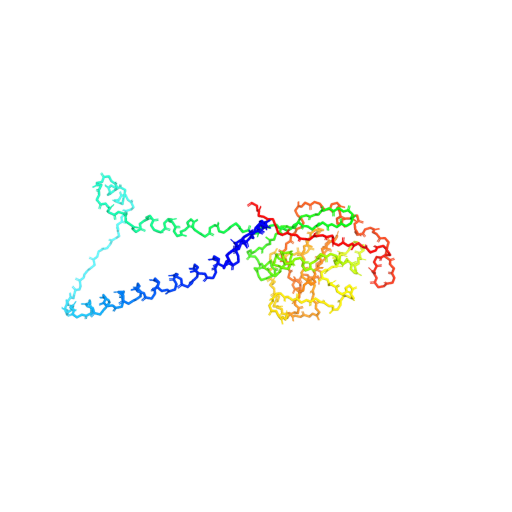N N . ARG A 1 235 ? 11.150 -10.646 -12.385 1.00 89.38 235 ARG A N 1
ATOM 1832 C CA . ARG A 1 235 ? 11.897 -10.541 -13.655 1.00 89.38 235 ARG A CA 1
ATOM 1833 C C . ARG A 1 235 ? 11.351 -9.423 -14.536 1.00 89.38 235 ARG A C 1
ATOM 1835 O O . ARG A 1 235 ? 12.112 -8.684 -15.150 1.00 89.38 235 ARG A O 1
ATOM 1842 N N . GLU A 1 236 ? 10.030 -9.305 -14.565 1.00 89.81 236 GLU A N 1
ATOM 1843 C CA . GLU A 1 236 ? 9.323 -8.190 -15.179 1.00 89.81 236 GLU A CA 1
ATOM 1844 C C . GLU A 1 236 ? 8.837 -7.256 -14.075 1.00 89.81 236 GLU A C 1
ATOM 1846 O O . GLU A 1 236 ? 8.025 -7.635 -13.233 1.00 89.81 236 GLU A O 1
ATOM 1851 N N . ALA A 1 237 ? 9.361 -6.032 -14.055 1.00 89.06 237 ALA A N 1
ATOM 1852 C CA . ALA A 1 237 ? 9.039 -5.071 -13.011 1.00 89.06 237 ALA A CA 1
ATOM 1853 C C . ALA A 1 237 ? 7.566 -4.644 -13.087 1.00 89.06 237 ALA A C 1
ATOM 1855 O O . ALA A 1 237 ? 7.148 -3.966 -14.028 1.00 89.06 237 ALA A O 1
ATOM 1856 N N . ILE A 1 238 ? 6.805 -4.985 -12.050 1.00 93.62 238 ILE A N 1
ATOM 1857 C CA . ILE A 1 238 ? 5.409 -4.578 -11.896 1.00 93.62 238 ILE A CA 1
ATOM 1858 C C . ILE A 1 238 ? 5.402 -3.193 -11.268 1.00 93.62 238 ILE A C 1
ATOM 1860 O O . ILE A 1 238 ? 5.856 -3.012 -10.134 1.00 93.62 238 ILE A O 1
ATOM 1864 N N . ARG A 1 239 ? 4.898 -2.215 -12.019 1.00 94.69 239 ARG A N 1
ATOM 1865 C CA . ARG A 1 239 ? 4.880 -0.812 -11.596 1.00 94.69 239 ARG A CA 1
ATOM 1866 C C . ARG A 1 239 ? 3.491 -0.403 -11.141 1.00 94.69 239 ARG A C 1
ATOM 1868 O O . ARG A 1 239 ? 2.494 -0.802 -11.747 1.00 94.69 239 ARG A O 1
ATOM 1875 N N . ILE A 1 240 ? 3.451 0.433 -10.115 1.00 96.06 240 ILE A N 1
ATOM 1876 C CA . ILE A 1 240 ? 2.296 1.242 -9.755 1.00 96.06 240 ILE A CA 1
ATOM 1877 C C . ILE A 1 240 ? 2.288 2.422 -10.723 1.00 96.06 240 ILE A C 1
ATOM 1879 O O . ILE A 1 240 ? 3.177 3.267 -10.698 1.00 96.06 240 ILE A O 1
ATOM 1883 N N . VAL A 1 241 ? 1.312 2.455 -11.622 1.00 95.75 241 VAL A N 1
ATOM 1884 C CA . VAL A 1 241 ? 1.118 3.557 -12.568 1.00 95.75 241 VAL A CA 1
ATOM 1885 C C . VAL A 1 241 ? 0.672 4.791 -11.799 1.00 95.75 241 VAL A C 1
ATOM 1887 O O . VAL A 1 241 ? 1.255 5.866 -11.946 1.00 95.75 241 VAL A O 1
ATOM 1890 N N . LYS A 1 242 ? -0.329 4.615 -10.935 1.00 95.56 242 LYS A N 1
ATOM 1891 C CA . LYS A 1 242 ? -0.912 5.694 -10.152 1.00 95.56 242 LYS A CA 1
ATOM 1892 C C . LYS A 1 242 ? -1.499 5.156 -8.855 1.00 95.56 242 LYS A C 1
ATOM 1894 O O . LYS A 1 242 ? -2.083 4.078 -8.842 1.00 95.56 242 LYS A O 1
ATOM 1899 N N . ALA A 1 243 ? -1.387 5.923 -7.781 1.00 95.38 243 ALA A N 1
ATOM 1900 C CA . ALA A 1 243 ? -2.173 5.705 -6.574 1.00 95.38 243 ALA A CA 1
ATOM 1901 C C . ALA A 1 243 ? -2.931 6.987 -6.245 1.00 95.38 243 ALA A C 1
ATOM 1903 O O . ALA A 1 243 ? -2.383 8.077 -6.391 1.00 95.38 243 ALA A O 1
ATOM 1904 N N . PHE A 1 244 ? -4.187 6.873 -5.826 1.00 94.69 244 PHE A N 1
ATOM 1905 C CA . PHE A 1 244 ? -4.960 8.031 -5.391 1.00 94.69 244 PHE A CA 1
ATOM 1906 C C . PHE A 1 244 ? -6.004 7.643 -4.339 1.00 94.69 244 PHE A C 1
ATOM 1908 O O . PHE A 1 244 ? -6.577 6.551 -4.400 1.00 94.69 244 PHE A O 1
ATOM 1915 N N . PRO A 1 245 ? -6.249 8.522 -3.356 1.00 93.31 245 PRO A N 1
ATOM 1916 C CA . PRO A 1 245 ? -7.309 8.315 -2.388 1.00 93.31 245 PRO A CA 1
ATOM 1917 C C . PRO A 1 245 ? -8.688 8.475 -3.034 1.00 93.31 245 PRO A C 1
ATOM 1919 O O . PRO A 1 245 ? -8.889 9.312 -3.914 1.00 93.31 245 PRO A O 1
ATOM 1922 N N . VAL A 1 246 ? -9.642 7.687 -2.552 1.00 88.94 246 VAL A N 1
ATOM 1923 C CA . VAL A 1 246 ? -11.048 7.709 -2.945 1.00 88.94 246 VAL A CA 1
ATOM 1924 C C . VAL A 1 246 ? -11.889 7.895 -1.683 1.00 88.94 246 VAL A C 1
ATOM 1926 O O . VAL A 1 246 ? -11.670 7.253 -0.652 1.00 88.94 246 VAL A O 1
ATOM 1929 N N . THR A 1 247 ? -12.845 8.813 -1.754 1.00 79.94 247 THR A N 1
ATOM 1930 C CA . THR A 1 247 ? -13.848 9.021 -0.706 1.00 79.94 247 THR A CA 1
ATOM 1931 C C . THR A 1 247 ? -15.019 8.074 -0.955 1.00 79.94 247 THR A C 1
ATOM 1933 O O . THR A 1 247 ? -15.489 8.003 -2.092 1.00 79.94 247 THR A O 1
ATOM 1936 N N . ALA A 1 248 ? -15.460 7.353 0.079 1.00 59.06 248 ALA A N 1
ATOM 1937 C CA . ALA A 1 248 ? -16.683 6.541 0.023 1.00 59.06 248 ALA A CA 1
ATOM 1938 C C . ALA A 1 248 ? -17.941 7.384 0.246 1.00 59.06 248 ALA A C 1
ATOM 1940 O O . ALA A 1 248 ? -17.841 8.404 0.965 1.00 59.06 248 ALA A O 1
#

Secondary structure (DSSP, 8-state):
--------------TTTHHHHHHHHHHHHHHHHHHHHHHTTTSTT-----------PPPTTHHHHGGGS-----SHHHHHHHHHTT-----EEEEEEEETTEEEEEEE-TTT-HHHHHHHHHHHHTTTTTT-B--EEETTTEEEE-BTTSSSS----TTSS-B-----TT----STTEEEE--SSTT-B-S-EEEESS--GGGTTTS-EEEEEEE-HHHHHHHHTSPB-GGG-BSS--BEEEEEEEE-

Organism: NCBI:txid890382

Sequence (248 aa):
MRNCSSSVCYRPQIHLQVENDLHREEIMTRRYQHHFCTCHKAEENSVTGQSNTWRTPISWSTACVLLERGLYRAPFVIVLVCIAKRMTSSLITHVTVETSIGSFTIELYYQHAPKACHNFSQLAHNGYYNSTIFHRIIKDFMIQGGDPTGTGRGGESIYGGHFEDEIDSTLKHTGAGIVSMANAGKNTNGSQFFVTLAPTPWLDGKHTIFGRVSDGIQVIQRVGLVPTGPNDCPREAIRIVKAFPVTA

Mean predicted aligned error: 16.31 Å